Protein 7NFG (pdb70)

Foldseek 3Di:
DVVVVVVVVVVVVVVVVVVVVVVVVVVVVD/DVVVVVVVVVVVVVVVVVVVVVVVVVVVVD/DVVVVVVVVVVVVVVVVVVVVVVVVVVVVD/DVVVVVVVVVVVVVVVVVVVVVVVVVVVVD/DVVVVVVVVVVVVVVVVVVVVVVVVVVVVD/DVVVVVVVVVVVVVVVVVVVVVVVVVVVVD

Solvent-accessible surface area: 9607 Å² total; per-residue (Å²): 98,95,65,13,94,3,14,99,55,20,2,132,2,11,107,47,22,4,131,0,12,86,36,10,2,126,31,57,112,98,94,105,64,5,93,4,12,89,53,19,4,139,6,10,104,59,19,3,124,0,10,67,37,10,9,120,37,68,131,103,96,100,66,6,90,4,14,69,43,19,10,149,8,10,125,70,19,3,134,0,11,97,60,9,3,114,30,65,122,96,101,95,65,22,93,6,15,72,45,21,2,126,6,10,98,82,21,2,152,3,13,86,50,10,3,110,36,65,114,82,88,101,71,11,85,4,13,83,72,21,3,139,3,10,106,56,19,3,164,3,11,74,49,10,3,116,36,64,117,95,92,100,63,6,84,4,14,93,52,18,2,140,4,10,94,58,18,2,134,0,13,80,37,10,2,114,33,66,104,100

Structure (mmCIF, N/CA/C/O backbone):
data_7NFG
#
_entry.id   7NFG
#
_cell.length_a   31.670
_cell.length_b   57.240
_cell.length_c   91.770
_cell.angle_alpha   90.000
_cell.angle_beta   90.000
_cell.angle_gamma   90.000
#
_symmetry.space_group_name_H-M   'P 21 21 21'
#
loop_
_entity.id
_entity.type
_entity.pdbx_description
1 polymer CC-Type2-(LaId)4-L14A
2 non-polymer (4R)-2-METHYLPENTANE-2,4-DIOL
3 water water
#
loop_
_atom_site.group_PDB
_atom_site.id
_atom_site.type_symbol
_atom_site.label_atom_id
_atom_site.label_alt_id
_atom_site.label_comp_id
_atom_site.label_asym_id
_atom_site.label_entity_id
_atom_site.label_seq_id
_atom_site.pdbx_PDB_ins_code
_atom_site.Cartn_x
_atom_site.Cartn_y
_atom_site.Cartn_z
_atom_site.occupancy
_atom_site.B_iso_or_equiv
_atom_site.auth_seq_id
_atom_site.auth_comp_id
_atom_site.auth_asym_id
_atom_site.auth_atom_id
_atom_site.pdbx_PDB_model_num
ATOM 4 N N . GLY A 1 2 ? -34.210 48.699 88.091 1.00 109.04 1 GLY A N 1
ATOM 5 C CA . GLY A 1 2 ? -33.413 47.471 88.392 1.00 194.54 1 GLY A CA 1
ATOM 6 C C . GLY A 1 2 ? -32.532 47.571 89.645 1.00 181.58 1 GLY A C 1
ATOM 7 O O . GLY A 1 2 ? -32.865 48.247 90.606 1.00 156.05 1 GLY A O 1
ATOM 8 N N . GLU A 1 3 ? -31.432 46.824 89.656 1.00 127.44 2 GLU A N 1
ATOM 9 C CA . GLU A 1 3 ? -30.530 46.648 90.829 1.00 184.67 2 GLU A CA 1
ATOM 10 C C . GLU A 1 3 ? -29.877 47.970 91.240 1.00 121.65 2 GLU A C 1
ATOM 11 O O . GLU A 1 3 ? -29.648 48.112 92.432 1.00 46.47 2 GLU A O 1
ATOM 17 N N . ILE A 1 4 ? -29.555 48.888 90.355 1.00 36.42 3 ILE A N 1
ATOM 18 C CA . ILE A 1 4 ? -28.975 50.223 90.765 1.00 31.30 3 ILE A CA 1
ATOM 19 C C . ILE A 1 4 ? -30.032 50.982 91.561 1.00 34.63 3 ILE A C 1
ATOM 20 O O . ILE A 1 4 ? -29.703 51.494 92.687 1.00 28.18 3 ILE A O 1
ATOM 25 N N . ALA A 1 5 ? -31.250 51.123 91.083 1.00 36.95 4 ALA A N 1
ATOM 26 C CA . ALA A 1 5 ? -32.339 51.812 91.832 1.00 30.60 4 ALA A CA 1
ATOM 27 C C . ALA A 1 5 ? -32.622 51.098 93.173 1.00 31.17 4 ALA A C 1
ATOM 28 O O . ALA A 1 5 ? -32.767 51.773 94.211 1.00 28.04 4 ALA A O 1
ATOM 30 N N . GLN A 1 6 ? -32.607 49.773 93.213 1.00 31.17 5 GLN A N 1
ATOM 31 C CA . GLN A 1 6 ? -32.889 48.961 94.423 1.00 30.15 5 GLN A CA 1
ATOM 32 C C . GLN A 1 6 ? -31.788 49.259 95.455 1.00 25.99 5 GLN A C 1
ATOM 33 O O . GLN A 1 6 ? -32.105 49.473 96.642 1.00 25.40 5 GLN A O 1
ATOM 39 N N . ALA A 1 7 ? -30.522 49.218 95.028 1.00 24.29 6 ALA A N 1
ATOM 40 C CA . ALA A 1 7 ? -29.396 49.493 95.985 1.00 20.19 6 ALA A CA 1
ATOM 41 C C . ALA A 1 7 ? -29.538 50.931 96.541 1.00 17.31 6 ALA A C 1
ATOM 42 O O . ALA A 1 7 ? -29.332 51.118 97.757 1.00 16.40 6 ALA A O 1
ATOM 44 N N . LEU A 1 8 ? -29.858 51.924 95.682 1.00 17.41 7 LEU A N 1
ATOM 45 C CA . LEU A 1 8 ? -29.974 53.315 96.189 1.00 16.62 7 LEU A CA 1
ATOM 46 C C . LEU A 1 8 ? -31.161 53.449 97.163 1.00 15.89 7 LEU A C 1
ATOM 47 O O . LEU A 1 8 ? -31.056 54.193 98.166 1.00 16.01 7 LEU A O 1
ATOM 52 N N . LYS A 1 9 ? -32.267 52.744 96.940 1.00 18.15 8 LYS A N 1
ATOM 53 C CA . LYS A 1 9 ? -33.396 52.753 97.868 1.00 18.34 8 LYS A CA 1
ATOM 54 C C . LYS A 1 9 ? -32.965 52.157 99.244 1.00 16.59 8 LYS A C 1
ATOM 55 O O . LYS A 1 9 ? -33.383 52.701 100.323 1.00 17.68 8 LYS A O 1
ATOM 61 N N . GLU A 1 10 ? -32.174 51.069 99.206 1.00 17.55 9 GLU A N 1
ATOM 62 C CA . GLU A 1 10 ? -31.681 50.470 100.476 1.00 17.01 9 GLU A CA 1
ATOM 63 C C . GLU A 1 10 ? -30.698 51.442 101.207 1.00 14.96 9 GLU A C 1
ATOM 64 O O . GLU A 1 10 ? -30.735 51.564 102.445 1.00 15.32 9 GLU A O 1
ATOM 70 N N . ILE A 1 11 ? -29.855 52.120 100.431 1.00 14.61 10 ILE A N 1
ATOM 71 C CA . ILE A 1 11 ? -28.939 53.144 101.024 1.00 12.89 10 ILE A CA 1
ATOM 72 C C . ILE A 1 11 ? -29.748 54.281 101.659 1.00 12.12 10 ILE A C 1
ATOM 73 O O . ILE A 1 11 ? -29.395 54.747 102.778 1.00 12.57 10 ILE A O 1
ATOM 78 N N . ALA A 1 12 ? -30.814 54.747 100.998 1.00 12.85 11 ALA A N 1
ATOM 79 C CA . ALA A 1 12 ? -31.695 55.811 101.544 1.00 13.10 11 ALA A CA 1
ATOM 80 C C . ALA A 1 12 ? -32.289 55.394 102.903 1.00 13.38 11 ALA A C 1
ATOM 81 O O . ALA A 1 12 ? -32.302 56.194 103.862 1.00 13.88 11 ALA A O 1
ATOM 83 N N A LYS A 1 13 ? -32.813 54.175 102.997 0.50 13.98 12 LYS A N 1
ATOM 84 N N B LYS A 1 13 ? -32.814 54.174 102.993 0.50 14.06 12 LYS A N 1
ATOM 85 C CA A LYS A 1 13 ? -33.413 53.673 104.255 0.50 14.47 12 LYS A CA 1
ATOM 86 C CA B LYS A 1 13 ? -33.414 53.670 104.250 0.50 14.60 12 LYS A CA 1
ATOM 87 C C A LYS A 1 13 ? -32.359 53.608 105.366 0.50 13.32 12 LYS A C 1
ATOM 88 C C B LYS A 1 13 ? -32.361 53.608 105.364 0.50 13.47 12 LYS A C 1
ATOM 89 O O A LYS A 1 13 ? -32.591 54.094 106.504 0.50 14.09 12 LYS A O 1
ATOM 90 O O B LYS A 1 13 ? -32.593 54.094 106.502 0.50 14.19 12 LYS A O 1
ATOM 101 N N . ALA A 1 14 ? -31.182 53.061 105.068 1.00 12.50 13 ALA A N 1
ATOM 102 C CA . ALA A 1 14 ? -30.077 52.980 106.061 1.00 11.93 13 ALA A CA 1
ATOM 103 C C . ALA A 1 14 ? -29.652 54.402 106.468 1.00 11.43 13 ALA A C 1
ATOM 104 O O . ALA A 1 14 ? -29.417 54.617 107.692 1.00 11.51 13 ALA A O 1
ATOM 106 N N . ALA A 1 15 ? -29.567 55.362 105.541 1.00 11.93 14 ALA A N 1
ATOM 107 C CA . ALA A 1 15 ? -29.169 56.745 105.870 1.00 11.86 14 ALA A CA 1
ATOM 108 C C . ALA A 1 15 ? -30.160 57.341 106.903 1.00 11.26 14 ALA A C 1
ATOM 109 O O . ALA A 1 15 ? -29.734 58.074 107.821 1.00 11.16 14 ALA A O 1
ATOM 111 N N . LYS A 1 16 ? -31.451 57.133 106.712 1.00 11.56 15 LYS A N 1
ATOM 112 C CA . LYS A 1 16 ? -32.475 57.639 107.649 1.00 11.30 15 LYS A CA 1
ATOM 113 C C . LYS A 1 16 ? -32.291 57.013 109.053 1.00 10.67 15 LYS A C 1
ATOM 114 O O . LYS A 1 16 ? -32.455 57.704 110.083 1.00 11.09 15 LYS A O 1
ATOM 120 N N . GLU A 1 17 ? -31.986 55.723 109.108 1.00 10.74 16 GLU A N 1
ATOM 121 C CA . GLU A 1 17 ? -31.774 55.035 110.403 1.00 10.86 16 GLU A CA 1
ATOM 122 C C . GLU A 1 17 ? -30.470 55.534 111.070 1.00 10.15 16 GLU A C 1
ATOM 123 O O . GLU A 1 17 ? -30.432 55.652 112.327 1.00 10.50 16 GLU A O 1
ATOM 129 N N . ILE A 1 18 ? -29.432 55.821 110.272 1.00 10.15 17 ILE A N 1
ATOM 130 C CA . ILE A 1 18 ? -28.156 56.414 110.794 1.00 9.67 17 ILE A CA 1
ATOM 131 C C . ILE A 1 18 ? -28.432 57.780 111.397 1.00 9.31 17 ILE A C 1
ATOM 132 O O . ILE A 1 18 ? -27.943 58.114 112.516 1.00 10.22 17 ILE A O 1
ATOM 137 N N . ALA A 1 19 ? -29.202 58.620 110.676 1.00 9.98 18 ALA A N 1
ATOM 138 C CA . ALA A 1 19 ? -29.560 59.959 111.220 1.00 10.28 18 ALA A CA 1
ATOM 139 C C . ALA A 1 19 ? -30.336 59.807 112.545 1.00 9.99 18 ALA A C 1
ATOM 140 O O . ALA A 1 19 ? -30.054 60.537 113.544 1.00 10.47 18 ALA A O 1
ATOM 142 N N . TRP A 1 20 ? -31.308 58.901 112.602 1.00 10.21 19 TRP A N 1
ATOM 143 C CA . TRP A 1 20 ? -32.085 58.671 113.864 1.00 10.22 19 TRP A CA 1
ATOM 144 C C . TRP A 1 20 ? -31.126 58.326 115.017 1.00 10.11 19 TRP A C 1
ATOM 145 O O . TRP A 1 20 ? -31.256 58.883 116.128 1.00 9.92 19 TRP A O 1
ATOM 156 N N . ALA A 1 21 ? -30.233 57.385 114.805 1.00 9.87 20 ALA A N 1
ATOM 157 C CA . ALA A 1 21 ? -29.343 56.928 115.886 1.00 9.66 20 ALA A CA 1
ATOM 158 C C . ALA A 1 21 ? -28.408 58.032 116.323 1.00 9.50 20 ALA A C 1
ATOM 159 O O . ALA A 1 21 ? -28.132 58.171 117.543 1.00 10.27 20 ALA A O 1
ATOM 161 N N . LEU A 1 22 ? -27.867 58.839 115.382 1.00 9.59 21 LEU A N 1
ATOM 162 C CA . LEU A 1 22 ? -26.955 59.936 115.781 1.00 9.73 21 LEU A CA 1
ATOM 163 C C . LEU A 1 22 ? -27.731 61.023 116.572 1.00 10.25 21 LEU A C 1
ATOM 164 O O . LEU A 1 22 ? -27.108 61.627 117.486 1.00 10.34 21 LEU A O 1
ATOM 169 N N . LYS A 1 23 ? -28.996 61.274 116.249 1.00 10.47 22 LYS A N 1
ATOM 170 C CA . LYS A 1 23 ? -29.781 62.219 117.057 1.00 10.93 22 LYS A CA 1
ATOM 171 C C . LYS A 1 23 ? -29.964 61.644 118.500 1.00 10.49 22 LYS A C 1
ATOM 172 O O . LYS A 1 23 ? -29.900 62.425 119.483 1.00 11.82 22 LYS A O 1
ATOM 178 N N . GLU A 1 24 ? -30.203 60.340 118.621 1.00 10.69 23 GLU A N 1
ATOM 179 C CA . GLU A 1 24 ? -30.307 59.711 119.964 1.00 11.10 23 GLU A CA 1
ATOM 180 C C . GLU A 1 24 ? -28.995 59.870 120.751 1.00 11.25 23 GLU A C 1
ATOM 181 O O . GLU A 1 24 ? -29.006 60.125 121.992 1.00 12.49 23 GLU A O 1
ATOM 187 N N . ILE A 1 25 ? -27.845 59.658 120.078 1.00 10.59 24 ILE A N 1
ATOM 188 C CA . ILE A 1 25 ? -26.502 59.806 120.700 1.00 11.01 24 ILE A CA 1
ATOM 189 C C . ILE A 1 25 ? -26.286 61.254 121.147 1.00 11.89 24 ILE A C 1
ATOM 190 O O . ILE A 1 25 ? -25.836 61.485 122.323 1.00 12.74 24 ILE A O 1
ATOM 195 N N . ALA A 1 26 ? -26.609 62.241 120.290 1.00 10.99 25 ALA A N 1
ATOM 196 C CA . ALA A 1 26 ? -26.452 63.658 120.684 1.00 11.99 25 ALA A CA 1
ATOM 197 C C . ALA A 1 26 ? -27.299 63.934 121.965 1.00 12.04 25 ALA A C 1
ATOM 198 O O . ALA A 1 26 ? -26.821 64.607 122.903 1.00 13.82 25 ALA A O 1
ATOM 200 N N . GLN A 1 27 ? -28.559 63.494 121.946 1.00 13.36 26 GLN A N 1
ATOM 201 C CA . GLN A 1 27 ? -29.475 63.729 123.118 1.00 14.26 26 GLN A CA 1
ATOM 202 C C . GLN A 1 27 ? -28.903 63.082 124.384 1.00 14.31 26 GLN A C 1
ATOM 203 O O . GLN A 1 27 ? -28.983 63.691 125.481 1.00 16.41 26 GLN A O 1
ATOM 209 N N . ALA A 1 28 ? -28.381 61.854 124.292 1.00 14.04 27 ALA A N 1
ATOM 210 C CA . ALA A 1 28 ? -27.805 61.155 125.479 1.00 15.09 27 ALA A CA 1
ATOM 211 C C . ALA A 1 28 ? -26.622 61.951 126.020 1.00 15.53 27 ALA A C 1
ATOM 212 O O . ALA A 1 28 ? -26.519 62.155 127.279 1.00 19.17 27 ALA A O 1
ATOM 214 N N . LEU A 1 29 ? -25.717 62.425 125.153 1.00 14.35 28 LEU A N 1
ATOM 215 C CA . LEU A 1 29 ? -24.528 63.161 125.630 1.00 15.98 28 LEU A CA 1
ATOM 216 C C . LEU A 1 29 ? -24.962 64.515 126.226 1.00 17.54 28 LEU A C 1
ATOM 217 O O . LEU A 1 29 ? -24.336 64.944 127.237 1.00 20.86 28 LEU A O 1
ATOM 222 N N . LYS A 1 30 ? -26.000 65.172 125.712 1.00 16.74 29 LYS A N 1
ATOM 223 C CA A LYS A 1 30 ? -26.538 66.458 126.230 0.45 19.23 29 LYS A CA 1
ATOM 224 C CA B LYS A 1 30 ? -26.525 66.457 126.238 0.55 18.85 29 LYS A CA 1
ATOM 225 C C . LYS A 1 30 ? -27.247 66.271 127.585 1.00 20.16 29 LYS A C 1
ATOM 226 O O . LYS A 1 30 ? -27.527 67.309 128.252 1.00 24.47 29 LYS A O 1
ATOM 237 N N . GLY A 1 31 ? -27.609 65.030 127.932 1.00 19.73 30 GLY A N 1
ATOM 238 C CA . GLY A 1 31 ? -28.214 64.740 129.254 1.00 22.23 30 GLY A CA 1
ATOM 239 C C . GLY A 1 31 ? -27.331 65.026 130.430 1.00 21.19 30 GLY A C 1
ATOM 240 O O . GLY A 1 31 ? -26.054 65.108 130.207 1.00 24.08 30 GLY A O 1
ATOM 245 N N . GLY B 1 2 ? -36.366 60.234 87.726 1.00 52.81 1 GLY B N 1
ATOM 246 C CA . GLY B 1 2 ? -37.221 59.074 88.157 1.00 49.94 1 GLY B CA 1
ATOM 247 C C . GLY B 1 2 ? -36.856 58.584 89.577 1.00 37.08 1 GLY B C 1
ATOM 248 O O . GLY B 1 2 ? -36.545 59.431 90.553 1.00 38.12 1 GLY B O 1
ATOM 249 N N . GLU B 1 3 ? -36.832 57.255 89.761 1.00 37.75 2 GLU B N 1
ATOM 250 C CA . GLU B 1 3 ? -36.631 56.625 91.105 1.00 36.55 2 GLU B CA 1
ATOM 251 C C . GLU B 1 3 ? -35.183 56.872 91.553 1.00 28.18 2 GLU B C 1
ATOM 252 O O . GLU B 1 3 ? -34.955 56.991 92.767 1.00 29.10 2 GLU B O 1
ATOM 258 N N . ILE B 1 4 ? -34.201 56.903 90.676 1.00 29.71 3 ILE B N 1
ATOM 259 C CA . ILE B 1 4 ? -32.777 57.175 90.996 1.00 25.41 3 ILE B CA 1
ATOM 260 C C . ILE B 1 4 ? -32.642 58.578 91.602 1.00 23.49 3 ILE B C 1
ATOM 261 O O . ILE B 1 4 ? -32.091 58.699 92.754 1.00 20.92 3 ILE B O 1
ATOM 266 N N . ALA B 1 5 ? -33.216 59.587 90.966 1.00 24.47 4 ALA B N 1
ATOM 267 C CA . ALA B 1 5 ? -33.162 60.981 91.481 1.00 24.60 4 ALA B CA 1
ATOM 268 C C . ALA B 1 5 ? -33.867 61.049 92.847 1.00 22.23 4 ALA B C 1
ATOM 269 O O . ALA B 1 5 ? -33.362 61.730 93.762 1.00 22.09 4 ALA B O 1
ATOM 271 N N . GLN B 1 6 ? -35.041 60.420 92.994 1.00 23.64 5 GLN B N 1
ATOM 272 C CA . GLN B 1 6 ? -35.809 60.496 94.251 1.00 24.12 5 GLN B CA 1
ATOM 273 C C . GLN B 1 6 ? -34.954 59.875 95.418 1.00 19.39 5 GLN B C 1
ATOM 274 O O . GLN B 1 6 ? -34.916 60.460 96.527 1.00 20.68 5 GLN B O 1
ATOM 280 N N . ALA B 1 7 ? -34.334 58.709 95.200 1.00 19.25 6 ALA B N 1
ATOM 281 C CA . ALA B 1 7 ? -33.496 58.073 96.231 1.00 18.31 6 ALA B CA 1
ATOM 282 C C . ALA B 1 7 ? -32.315 58.986 96.588 1.00 16.66 6 ALA B C 1
ATOM 283 O O . ALA B 1 7 ? -31.986 59.144 97.798 1.00 16.40 6 ALA B O 1
ATOM 285 N N . LEU B 1 8 ? -31.682 59.583 95.596 1.00 17.02 7 LEU B N 1
ATOM 286 C CA . LEU B 1 8 ? -30.531 60.516 95.894 1.00 15.53 7 LEU B CA 1
ATOM 287 C C . LEU B 1 8 ? -30.974 61.767 96.664 1.00 15.08 7 LEU B C 1
ATOM 288 O O . LEU B 1 8 ? -30.241 62.204 97.553 1.00 15.35 7 LEU B O 1
ATOM 293 N N . LYS B 1 9 ? -32.185 62.298 96.375 1.00 17.02 8 LYS B N 1
ATOM 294 C CA . LYS B 1 9 ? -32.716 63.450 97.143 1.00 17.31 8 LYS B CA 1
ATOM 295 C C . LYS B 1 9 ? -32.944 63.017 98.619 1.00 15.16 8 LYS B C 1
ATOM 296 O O . LYS B 1 9 ? -32.649 63.846 99.562 1.00 17.24 8 LYS B O 1
ATOM 302 N N . GLU B 1 10 ? -33.439 61.786 98.835 1.00 16.25 9 GLU B N 1
ATOM 303 C CA . GLU B 1 10 ? -33.657 61.319 100.239 1.00 16.43 9 GLU B CA 1
ATOM 304 C C . GLU B 1 10 ? -32.289 61.156 100.957 1.00 14.78 9 GLU B C 1
ATOM 305 O O . GLU B 1 10 ? -32.155 61.473 102.166 1.00 15.59 9 GLU B O 1
ATOM 311 N N . ILE B 1 11 ? -31.284 60.615 100.249 1.00 14.99 10 ILE B N 1
ATOM 312 C CA . ILE B 1 11 ? -29.923 60.461 100.815 1.00 13.19 10 ILE B CA 1
ATOM 313 C C . ILE B 1 11 ? -29.353 61.856 101.194 1.00 13.57 10 ILE B C 1
ATOM 314 O O . ILE B 1 11 ? -28.747 62.019 102.266 1.00 14.08 10 ILE B O 1
ATOM 319 N N . ALA B 1 12 ? -29.503 62.862 100.274 1.00 14.32 11 ALA B N 1
ATOM 320 C CA . ALA B 1 12 ? -29.001 64.229 100.547 1.00 14.82 11 ALA B CA 1
ATOM 321 C C . ALA B 1 12 ? -29.645 64.798 101.859 1.00 14.17 11 ALA B C 1
ATOM 322 O O . ALA B 1 12 ? -28.932 65.410 102.681 1.00 15.37 11 ALA B O 1
ATOM 324 N N . LYS B 1 13 ? -30.964 64.654 101.988 1.00 14.67 12 LYS B N 1
ATOM 325 C CA . LYS B 1 13 ? -31.653 65.172 103.198 1.00 16.40 12 LYS B CA 1
ATOM 326 C C . LYS B 1 13 ? -31.144 64.485 104.493 1.00 14.51 12 LYS B C 1
ATOM 327 O O . LYS B 1 13 ? -30.814 65.180 105.483 1.00 15.61 12 LYS B O 1
ATOM 333 N N . ALA B 1 14 ? -31.018 63.173 104.447 1.00 13.89 13 ALA B N 1
ATOM 334 C CA . ALA B 1 14 ? -30.473 62.433 105.607 1.00 13.91 13 ALA B CA 1
ATOM 335 C C . ALA B 1 14 ? -29.013 62.822 105.873 1.00 13.03 13 ALA B C 1
ATOM 336 O O . ALA B 1 14 ? -28.618 62.990 107.082 1.00 13.78 13 ALA B O 1
ATOM 338 N N . ALA B 1 15 ? -28.192 63.027 104.829 1.00 13.44 14 ALA B N 1
ATOM 339 C CA . ALA B 1 15 ? -26.785 63.442 105.040 1.00 13.15 14 ALA B CA 1
ATOM 340 C C . ALA B 1 15 ? -26.684 64.784 105.760 1.00 12.58 14 ALA B C 1
ATOM 341 O O . ALA B 1 15 ? -25.783 64.955 106.631 1.00 13.04 14 ALA B O 1
ATOM 343 N N . LYS B 1 16 ? -27.546 65.755 105.446 1.00 14.14 15 LYS B N 1
ATOM 344 C CA . LYS B 1 16 ? -27.573 67.048 106.128 1.00 14.03 15 LYS B CA 1
ATOM 345 C C . LYS B 1 16 ? -27.919 66.863 107.627 1.00 13.49 15 LYS B C 1
ATOM 346 O O . LYS B 1 16 ? -27.306 67.551 108.507 1.00 15.13 15 LYS B O 1
ATOM 352 N N A GLU B 1 17 ? -28.860 65.961 107.940 0.50 13.66 16 GLU B N 1
ATOM 353 N N B GLU B 1 17 ? -28.873 65.960 107.939 0.50 14.40 16 GLU B N 1
ATOM 354 C CA A GLU B 1 17 ? -29.215 65.716 109.355 0.50 12.92 16 GLU B CA 1
ATOM 355 C CA B GLU B 1 17 ? -29.270 65.666 109.338 0.50 14.65 16 GLU B CA 1
ATOM 356 C C A GLU B 1 17 ? -28.079 64.994 110.101 0.50 12.41 16 GLU B C 1
ATOM 357 C C B GLU B 1 17 ? -28.085 65.001 110.095 0.50 12.86 16 GLU B C 1
ATOM 358 O O A GLU B 1 17 ? -27.853 65.279 111.304 0.50 13.05 16 GLU B O 1
ATOM 359 O O B GLU B 1 17 ? -27.847 65.277 111.308 0.50 13.54 16 GLU B O 1
ATOM 370 N N . ILE B 1 18 ? -27.360 64.096 109.402 1.00 12.18 17 ILE B N 1
ATOM 371 C CA . ILE B 1 18 ? -26.185 63.403 109.980 1.00 11.65 17 ILE B CA 1
ATOM 372 C C . ILE B 1 18 ? -25.082 64.432 110.325 1.00 11.46 17 ILE B C 1
ATOM 373 O O . ILE B 1 18 ? -24.498 64.393 111.424 1.00 11.95 17 ILE B O 1
ATOM 378 N N . ALA B 1 19 ? -24.810 65.384 109.385 1.00 12.07 18 ALA B N 1
ATOM 379 C CA . ALA B 1 19 ? -23.848 66.462 109.680 1.00 12.76 18 ALA B CA 1
ATOM 380 C C . ALA B 1 19 ? -24.218 67.287 110.925 1.00 12.35 18 ALA B C 1
ATOM 381 O O . ALA B 1 19 ? -23.378 67.576 111.808 1.00 13.25 18 ALA B O 1
ATOM 383 N N . TRP B 1 20 ? -25.513 67.680 111.010 1.00 12.93 19 TRP B N 1
ATOM 384 C CA . TRP B 1 20 ? -26.024 68.462 112.176 1.00 13.16 19 TRP B CA 1
ATOM 385 C C . TRP B 1 20 ? -25.782 67.680 113.485 1.00 11.88 19 TRP B C 1
ATOM 386 O O . TRP B 1 20 ? -25.285 68.262 114.457 1.00 13.55 19 TRP B O 1
ATOM 397 N N . ALA B 1 21 ? -26.202 66.420 113.491 1.00 11.44 20 ALA B N 1
ATOM 398 C CA . ALA B 1 21 ? -26.103 65.606 114.727 1.00 12.18 20 ALA B CA 1
ATOM 399 C C . ALA B 1 21 ? -24.624 65.441 115.173 1.00 10.83 20 ALA B C 1
ATOM 400 O O . ALA B 1 21 ? -24.296 65.491 116.360 1.00 12.05 20 ALA B O 1
ATOM 402 N N . LEU B 1 22 ? -23.715 65.237 114.178 1.00 11.09 21 LEU B N 1
ATOM 403 C CA . LEU B 1 22 ? -22.292 65.090 114.506 1.00 11.10 21 LEU B CA 1
ATOM 404 C C . LEU B 1 22 ? -21.667 66.399 115.094 1.00 11.85 21 LEU B C 1
ATOM 405 O O . LEU B 1 22 ? -20.818 66.321 115.995 1.00 12.22 21 LEU B O 1
ATOM 410 N N . LYS B 1 23 ? -22.141 67.559 114.584 1.00 11.71 22 LYS B N 1
ATOM 411 C CA . LYS B 1 23 ? -21.699 68.816 115.223 1.00 13.09 22 LYS B CA 1
ATOM 412 C C . LYS B 1 23 ? -22.214 68.992 116.643 1.00 13.52 22 LYS B C 1
ATOM 413 O O . LYS B 1 23 ? -21.476 69.523 117.524 1.00 14.87 22 LYS B O 1
ATOM 419 N N . GLU B 1 24 ? -23.458 68.542 116.889 1.00 13.05 23 GLU B N 1
ATOM 420 C CA . GLU B 1 24 ? -23.974 68.536 118.282 1.00 14.23 23 GLU B CA 1
ATOM 421 C C . GLU B 1 24 ? -23.121 67.644 119.201 1.00 13.64 23 GLU B C 1
ATOM 422 O O . GLU B 1 24 ? -22.826 68.026 120.333 1.00 15.10 23 GLU B O 1
ATOM 428 N N . ILE B 1 25 ? -22.775 66.428 118.698 1.00 12.87 24 ILE B N 1
ATOM 429 C CA . ILE B 1 25 ? -21.947 65.462 119.475 1.00 12.83 24 ILE B CA 1
ATOM 430 C C . ILE B 1 25 ? -20.581 66.107 119.796 1.00 12.62 24 ILE B C 1
ATOM 431 O O . ILE B 1 25 ? -20.103 66.023 120.943 1.00 14.22 24 ILE B O 1
ATOM 436 N N . ALA B 1 26 ? -19.946 66.695 118.758 1.00 12.88 25 ALA B N 1
ATOM 437 C CA . ALA B 1 26 ? -18.617 67.297 118.966 1.00 13.23 25 ALA B CA 1
ATOM 438 C C . ALA B 1 26 ? -18.646 68.393 120.101 1.00 16.05 25 ALA B C 1
ATOM 439 O O . ALA B 1 26 ? -17.799 68.404 121.006 1.00 16.46 25 ALA B O 1
ATOM 441 N N . GLN B 1 27 ? -19.680 69.245 120.048 1.00 14.80 26 GLN B N 1
ATOM 442 C CA . GLN B 1 27 ? -19.829 70.323 121.079 1.00 14.73 26 GLN B CA 1
ATOM 443 C C . GLN B 1 27 ? -20.044 69.743 122.474 1.00 17.61 26 GLN B C 1
ATOM 444 O O . GLN B 1 27 ? -19.453 70.210 123.461 1.00 19.39 26 GLN B O 1
ATOM 450 N N . ALA B 1 28 ? -20.937 68.720 122.598 1.00 16.21 27 ALA B N 1
ATOM 451 C CA . ALA B 1 28 ? -21.182 68.078 123.890 1.00 18.01 27 ALA B CA 1
ATOM 452 C C . ALA B 1 28 ? -19.900 67.497 124.462 1.00 17.70 27 ALA B C 1
ATOM 453 O O . ALA B 1 28 ? -19.643 67.606 125.698 1.00 21.06 27 ALA B O 1
ATOM 455 N N . LEU B 1 29 ? -19.086 66.826 123.659 1.00 18.64 28 LEU B N 1
ATOM 456 C CA . LEU B 1 29 ? -17.854 66.176 124.152 1.00 19.42 28 LEU B CA 1
ATOM 457 C C . LEU B 1 29 ? -16.830 67.217 124.611 1.00 21.52 28 LEU B C 1
ATOM 458 O O . LEU B 1 29 ? -16.103 66.957 125.610 1.00 25.71 28 LEU B O 1
ATOM 463 N N . LYS B 1 30 ? -16.800 68.372 123.960 1.00 20.93 29 LYS B N 1
ATOM 464 C CA . LYS B 1 30 ? -15.815 69.438 124.229 1.00 25.77 29 LYS B CA 1
ATOM 465 C C . LYS B 1 30 ? -16.271 70.243 125.441 1.00 26.39 29 LYS B C 1
ATOM 466 O O . LYS B 1 30 ? -15.444 71.000 125.994 1.00 28.56 29 LYS B O 1
ATOM 472 N N . GLY B 1 31 ? -17.534 70.114 125.872 1.00 29.41 30 GLY B N 1
ATOM 473 C CA . GLY B 1 31 ? -17.976 70.627 127.170 1.00 34.48 30 GLY B CA 1
ATOM 474 C C . GLY B 1 31 ? -18.636 71.990 127.009 1.00 47.90 30 GLY B C 1
ATOM 475 O O . GLY B 1 31 ? -18.611 72.686 128.044 1.00 51.37 30 GLY B O 1
ATOM 479 N N . GLY C 1 2 ? -28.749 67.794 85.651 1.00 36.93 1 GLY C N 1
ATOM 480 C CA . GLY C 1 2 ? -30.159 67.981 86.149 1.00 35.44 1 GLY C CA 1
ATOM 481 C C . GLY C 1 2 ? -30.274 67.501 87.639 1.00 28.51 1 GLY C C 1
ATOM 482 O O . GLY C 1 2 ? -29.365 67.843 88.495 1.00 28.40 1 GLY C O 1
ATOM 483 N N . GLU C 1 3 ? -31.332 66.783 88.012 1.00 28.61 2 GLU C N 1
ATOM 484 C CA . GLU C 1 3 ? -31.657 66.5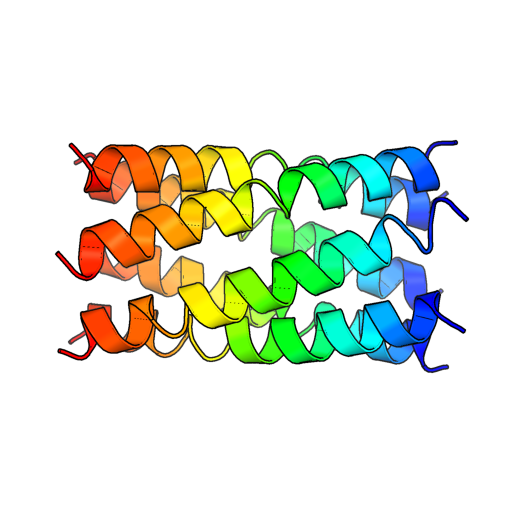15 89.448 1.00 28.14 2 GLU C CA 1
ATOM 485 C C . GLU C 1 3 ? -30.638 65.551 90.047 1.00 22.79 2 GLU C C 1
ATOM 486 O O . GLU C 1 3 ? -30.315 65.667 91.276 1.00 23.02 2 GLU C O 1
ATOM 492 N N . ILE C 1 4 ? -30.151 64.548 89.298 1.00 23.45 3 ILE C N 1
ATOM 493 C CA . ILE C 1 4 ? -29.081 63.618 89.818 1.00 19.85 3 ILE C CA 1
ATOM 494 C C . ILE C 1 4 ? -27.840 64.428 90.179 1.00 19.05 3 ILE C C 1
ATOM 495 O O . ILE C 1 4 ? -27.302 64.256 91.286 1.00 18.47 3 ILE C O 1
ATOM 500 N N . ALA C 1 5 ? -27.338 65.281 89.275 1.00 19.23 4 ALA C N 1
ATOM 501 C CA . ALA C 1 5 ? -26.155 66.117 89.537 1.00 19.28 4 ALA C CA 1
ATOM 502 C C . ALA C 1 5 ? -26.383 66.994 90.790 1.00 18.33 4 ALA C C 1
ATOM 503 O O . ALA C 1 5 ? -25.478 67.081 91.646 1.00 17.36 4 ALA C O 1
ATOM 505 N N . GLN C 1 6 ? -27.549 67.660 90.888 1.00 19.63 5 GLN C N 1
ATOM 506 C CA . GLN C 1 6 ? -27.812 68.567 92.041 1.00 20.20 5 GLN C CA 1
ATOM 507 C C . GLN C 1 6 ? -27.759 67.752 93.363 1.00 16.65 5 GLN C C 1
ATOM 508 O O . GLN C 1 6 ? -27.165 68.227 94.363 1.00 17.54 5 GLN C O 1
ATOM 514 N N . ALA C 1 7 ? -28.403 66.596 93.395 1.00 16.73 6 ALA C N 1
ATOM 515 C CA . ALA C 1 7 ? -28.463 65.793 94.644 1.00 16.38 6 ALA C CA 1
ATOM 516 C C . ALA C 1 7 ? -27.025 65.323 94.990 1.00 14.56 6 ALA C C 1
ATOM 517 O O . ALA C 1 7 ? -26.628 65.373 96.174 1.00 14.84 6 ALA C O 1
ATOM 519 N N . LEU C 1 8 ? -26.246 64.857 94.002 1.00 15.22 7 LEU C N 1
ATOM 520 C CA . LEU C 1 8 ? -24.838 64.456 94.271 1.00 13.43 7 LEU C CA 1
ATOM 521 C C . LEU C 1 8 ? -23.971 65.613 94.766 1.00 14.24 7 LEU C C 1
ATOM 522 O O . LEU C 1 8 ? -23.126 65.394 95.683 1.00 14.49 7 LEU C O 1
ATOM 527 N N . LYS C 1 9 ? -24.156 66.821 94.271 1.00 15.51 8 LYS C N 1
ATOM 528 C CA . LYS C 1 9 ? -23.396 67.990 94.743 1.00 16.36 8 LYS C CA 1
ATOM 529 C C . LYS C 1 9 ? -23.780 68.251 96.240 1.00 15.72 8 LYS C C 1
ATOM 530 O O . LYS C 1 9 ? -22.883 68.580 97.044 1.00 16.25 8 LYS C O 1
ATOM 536 N N . GLU C 1 10 ? -25.066 68.133 96.591 1.00 15.56 9 GLU C N 1
ATOM 537 C CA . GLU C 1 10 ? -25.471 68.312 97.988 1.00 15.22 9 GLU C CA 1
ATOM 538 C C . GLU C 1 10 ? -24.893 67.214 98.896 1.00 14.00 9 GLU C C 1
ATOM 539 O O . GLU C 1 10 ? -24.484 67.495 100.065 1.00 15.51 9 GLU C O 1
ATOM 545 N N . ILE C 1 11 ? -24.878 65.973 98.440 1.00 13.59 10 ILE C N 1
ATOM 546 C CA . ILE C 1 11 ? -24.252 64.847 99.211 1.00 13.11 10 ILE C CA 1
ATOM 547 C C . ILE C 1 11 ? -22.767 65.117 99.415 1.00 13.12 10 ILE C C 1
ATOM 548 O O . ILE C 1 11 ? -22.247 64.907 100.533 1.00 13.55 10 ILE C O 1
ATOM 553 N N . ALA C 1 12 ? -22.059 65.597 98.374 1.00 13.45 11 ALA C N 1
ATOM 554 C CA . ALA C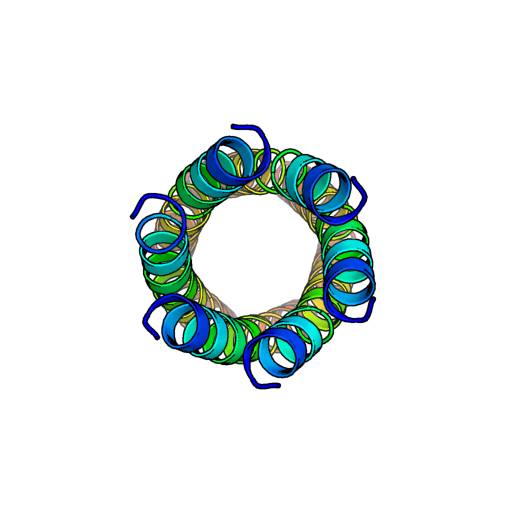 1 12 ? -20.619 65.913 98.510 1.00 13.04 11 ALA C CA 1
ATOM 555 C C . ALA C 1 12 ? -20.384 66.998 99.574 1.00 13.44 11 ALA C C 1
ATOM 556 O O . ALA C 1 12 ? -19.457 66.879 100.391 1.00 14.41 11 ALA C O 1
ATOM 558 N N . LYS C 1 13 ? -21.208 68.054 99.553 1.00 14.26 12 LYS C N 1
ATOM 559 C CA A LYS C 1 13 ? -21.025 69.138 100.552 0.58 15.47 12 LYS C CA 1
ATOM 560 C CA B LYS C 1 13 ? -21.035 69.149 100.549 0.42 15.24 12 LYS C CA 1
ATOM 561 C C . LYS C 1 13 ? -21.272 68.598 101.972 1.00 14.61 12 LYS C C 1
ATOM 562 O O . LYS C 1 13 ? -20.467 68.886 102.915 1.00 14.88 12 LYS C O 1
ATOM 573 N N . ALA C 1 14 ? -22.338 67.825 102.174 1.00 13.64 13 ALA C N 1
ATOM 574 C CA . ALA C 1 14 ? -22.620 67.215 103.509 1.00 13.12 13 ALA C CA 1
ATOM 575 C C . ALA C 1 14 ? -21.494 66.265 103.886 1.00 12.90 13 ALA C C 1
ATOM 576 O O . ALA C 1 14 ? -21.076 66.250 105.098 1.00 13.35 13 ALA C O 1
ATOM 578 N N . ALA C 1 15 ? -20.978 65.455 102.982 1.00 12.41 14 ALA C N 1
ATOM 579 C CA . ALA C 1 15 ? -19.896 64.497 103.295 1.00 12.79 14 ALA C CA 1
ATOM 580 C C . ALA C 1 15 ? -18.655 65.225 103.812 1.00 12.50 14 ALA C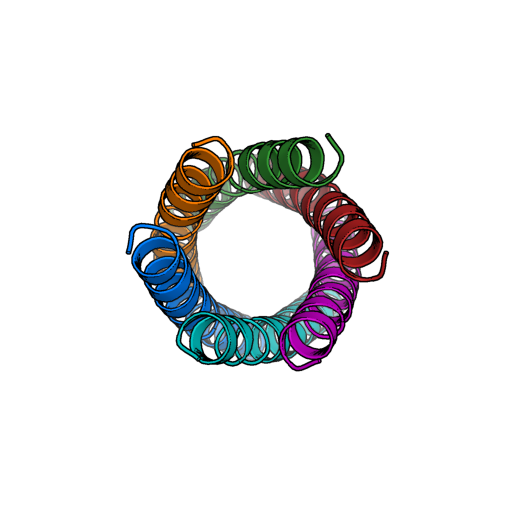 C 1
ATOM 581 O O . ALA C 1 15 ? -17.972 64.739 104.764 1.00 12.91 14 ALA C O 1
ATOM 583 N N . LYS C 1 16 ? -18.297 66.372 103.211 1.00 13.67 15 LYS C N 1
ATOM 584 C CA A LYS C 1 16 ? -17.127 67.141 103.686 0.75 15.13 15 LYS C CA 1
ATOM 585 C CA B LYS C 1 16 ? -17.123 67.162 103.679 0.25 15.05 15 LYS C CA 1
ATOM 586 C C . LYS C 1 16 ? -17.383 67.655 105.121 1.00 13.65 15 LYS C C 1
ATOM 587 O O . LYS C 1 16 ? -16.437 67.653 105.933 1.00 14.23 15 LYS C O 1
ATOM 598 N N . GLU C 1 17 ? -18.596 68.098 105.449 1.00 13.11 16 GLU C N 1
ATOM 599 C CA A GLU C 1 17 ? -18.912 68.552 106.821 0.54 13.29 16 GLU C CA 1
ATOM 600 C CA B GLU C 1 17 ? -18.929 68.559 106.825 0.46 13.15 16 GLU C CA 1
ATOM 601 C C . GLU C 1 17 ? -18.888 67.377 107.818 1.00 12.59 16 GLU C C 1
ATOM 602 O O . GLU C 1 17 ? -18.470 67.559 108.991 1.00 13.71 16 GLU C O 1
ATOM 613 N N . ILE C 1 18 ? -19.354 66.192 107.397 1.00 11.85 17 ILE C N 1
ATOM 614 C CA . ILE C 1 18 ? -19.321 64.959 108.264 1.00 11.59 17 ILE C CA 1
ATOM 615 C C . ILE C 1 18 ? -17.875 64.610 108.572 1.00 11.20 17 ILE C C 1
ATOM 616 O O . ILE C 1 18 ? -17.516 64.304 109.749 1.00 11.37 17 ILE C O 1
ATOM 621 N N . ALA C 1 19 ? -16.993 64.621 107.549 1.00 11.64 18 ALA C N 1
ATOM 622 C CA . ALA C 1 19 ? -15.573 64.359 107.767 1.00 11.54 18 ALA C CA 1
ATOM 623 C C . ALA C 1 19 ? -14.952 65.365 108.758 1.00 11.83 18 ALA C C 1
ATOM 624 O O . ALA C 1 19 ? -14.229 64.954 109.712 1.00 12.07 18 ALA C O 1
ATOM 626 N N . TRP C 1 20 ? -15.246 66.649 108.578 1.00 12.08 19 TRP C N 1
ATOM 627 C CA . TRP C 1 20 ? -14.723 67.695 109.482 1.00 12.39 19 TRP C CA 1
ATOM 628 C C . TRP C 1 20 ? -15.202 67.447 110.935 1.00 11.69 19 TRP C C 1
ATOM 629 O O . TRP C 1 20 ? -14.371 67.509 111.875 1.00 12.10 19 TRP C O 1
ATOM 640 N N . ALA C 1 21 ? -16.477 67.205 111.138 1.00 11.32 20 ALA C N 1
ATOM 641 C CA . ALA C 1 21 ? -17.032 66.969 112.503 1.00 11.21 20 ALA C CA 1
ATOM 642 C C . ALA C 1 21 ? -16.358 65.759 113.158 1.00 10.59 20 ALA C C 1
ATOM 643 O O . ALA C 1 21 ? -16.046 65.784 114.375 1.00 11.06 20 ALA C O 1
ATOM 645 N N . LEU C 1 22 ? -16.182 64.669 112.395 1.00 10.65 21 LEU C N 1
ATOM 646 C CA . LEU C 1 22 ? -15.536 63.469 112.966 1.00 10.67 21 LEU C CA 1
ATOM 647 C C . LEU C 1 22 ? -14.066 63.695 113.299 1.00 10.80 21 LEU C C 1
ATOM 648 O O . LEU C 1 22 ? -13.559 63.146 114.306 1.00 11.53 21 LEU C O 1
ATOM 653 N N . LYS C 1 23 ? -13.351 64.514 112.499 1.00 11.48 22 LYS C N 1
ATOM 654 C CA . LYS C 1 23 ? -11.957 64.897 112.893 1.00 12.87 22 LYS C CA 1
ATOM 655 C C . LYS C 1 23 ? -11.965 65.684 114.211 1.00 12.44 22 LYS C C 1
ATOM 656 O O . LYS C 1 23 ? -11.049 65.482 115.012 1.00 14.16 22 LYS C O 1
ATOM 662 N N . GLU C 1 24 ? -12.937 66.558 114.396 1.00 12.61 23 GLU C N 1
ATOM 663 C CA . GLU C 1 24 ? -13.048 67.285 115.702 1.00 14.06 23 GLU C CA 1
ATOM 664 C C . GLU C 1 24 ? -13.328 66.308 116.859 1.00 12.84 23 GLU C C 1
ATOM 665 O O . GLU C 1 24 ? -12.755 66.473 117.966 1.00 15.57 23 GLU C O 1
ATOM 671 N N . ILE C 1 25 ? -14.188 65.328 116.649 1.00 11.85 24 ILE C N 1
ATOM 672 C CA . ILE C 1 25 ? -14.505 64.302 117.702 1.00 11.76 24 ILE C CA 1
ATOM 673 C C . ILE C 1 25 ? -13.217 63.522 118.010 1.00 12.44 24 ILE C C 1
ATOM 674 O O . ILE C 1 25 ? -12.928 63.271 119.236 1.00 14.53 24 ILE C O 1
ATOM 679 N N . ALA C 1 26 ? -12.501 63.045 116.989 1.00 12.29 25 ALA C N 1
ATOM 680 C CA . ALA C 1 26 ? -11.233 62.326 117.175 1.00 13.28 25 ALA C CA 1
ATOM 681 C C . ALA C 1 26 ? -10.246 63.135 118.023 1.00 14.85 25 ALA C C 1
ATOM 682 O O . ALA C 1 26 ? -9.641 62.619 118.989 1.00 16.79 25 ALA C O 1
ATOM 684 N N . GLN C 1 27 ? -10.073 64.409 117.651 1.00 16.62 26 GLN C N 1
ATOM 685 C CA . GLN C 1 27 ? -9.114 65.288 118.373 1.00 20.57 26 GLN C CA 1
ATOM 686 C C . GLN C 1 27 ? -9.551 65.469 119.828 1.00 20.39 26 GLN C C 1
ATOM 687 O O . GLN C 1 27 ? -8.682 65.425 120.730 1.00 22.79 26 GLN C O 1
ATOM 693 N N . ALA C 1 28 ? -10.836 65.624 120.096 1.00 18.79 27 ALA C N 1
ATOM 694 C CA . ALA C 1 28 ? -11.360 65.802 121.458 1.00 21.41 27 ALA C CA 1
ATOM 695 C C . ALA C 1 28 ? -11.018 64.566 122.302 1.00 20.85 27 ALA C C 1
ATOM 696 O O . ALA C 1 28 ? -10.537 64.688 123.442 1.00 24.22 27 ALA C O 1
ATOM 698 N N . LEU C 1 29 ? -11.258 63.373 121.749 1.00 17.91 28 LEU C N 1
ATOM 699 C CA . LEU C 1 29 ? -11.052 62.125 122.517 1.00 19.55 28 LEU C CA 1
ATOM 700 C C . LEU C 1 29 ? -9.563 61.842 122.700 1.00 23.01 28 LEU C C 1
ATOM 701 O O . LEU C 1 29 ? -9.206 61.202 123.742 1.00 30.96 28 LEU C O 1
ATOM 706 N N . LYS C 1 30 ? -8.682 62.250 121.779 1.00 20.66 29 LYS C N 1
ATOM 707 C CA . LYS C 1 30 ? -7.220 62.074 121.874 1.00 23.65 29 LYS C CA 1
ATOM 708 C C . LYS C 1 30 ? -6.613 63.035 122.901 1.00 26.95 29 LYS C C 1
ATOM 709 O O . LYS C 1 30 ? -5.563 62.672 123.451 1.00 31.50 29 LYS C O 1
ATOM 715 N N . GLY C 1 31 ? -7.265 64.119 123.276 1.00 33.34 30 GLY C N 1
ATOM 716 C CA . GLY C 1 31 ? -6.630 65.171 124.104 1.00 39.27 30 GLY C CA 1
ATOM 717 C C . GLY C 1 31 ? -7.418 65.304 125.350 1.00 49.68 30 GLY C C 1
ATOM 718 O O . GLY C 1 31 ? -7.118 66.232 126.134 1.00 71.26 30 GLY C O 1
ATOM 720 N N . GLY D 1 2 ? -18.822 67.392 83.362 1.00 49.42 1 GLY D N 1
ATOM 721 C CA . GLY D 1 2 ? -17.943 66.677 84.425 1.00 34.38 1 GLY D CA 1
ATOM 722 C C . GLY D 1 2 ? -18.552 66.762 85.825 1.00 25.14 1 GLY D C 1
ATOM 723 O O . GLY D 1 2 ? -17.872 66.212 86.749 1.00 25.49 1 GLY D O 1
ATOM 724 N N . GLU D 1 3 ? -19.736 67.379 86.052 1.00 27.79 2 GLU D N 1
ATOM 725 C CA . GLU D 1 3 ? -20.247 67.586 87.451 1.00 26.40 2 GLU D CA 1
ATOM 726 C C . GLU D 1 3 ? -20.532 66.286 88.214 1.00 19.21 2 GLU D C 1
ATOM 727 O O . GLU D 1 3 ? -20.228 66.235 89.415 1.00 19.58 2 GLU D O 1
ATOM 733 N N . ILE D 1 4 ? -21.114 65.284 87.589 1.00 17.96 3 ILE D N 1
ATOM 734 C CA . ILE D 1 4 ? -21.420 63.994 88.326 1.00 16.17 3 ILE D CA 1
ATOM 735 C C . ILE D 1 4 ? -20.122 63.306 88.667 1.00 16.71 3 ILE D C 1
ATOM 736 O O . ILE D 1 4 ? -19.968 62.881 89.861 1.00 16.34 3 ILE D O 1
ATOM 741 N N . ALA D 1 5 ? -19.161 63.195 87.744 1.00 17.55 4 ALA D N 1
ATOM 742 C CA . ALA D 1 5 ? -17.883 62.523 88.071 1.00 16.68 4 ALA D CA 1
ATOM 743 C C . ALA D 1 5 ? -17.152 63.301 89.184 1.00 15.47 4 ALA D C 1
ATOM 744 O O . ALA D 1 5 ? -16.617 62.654 90.119 1.00 16.74 4 ALA D O 1
ATOM 746 N N . GLN D 1 6 ? -17.126 64.646 89.109 1.00 16.06 5 GLN D N 1
ATOM 747 C CA . GLN D 1 6 ? -16.400 65.449 90.123 1.00 17.28 5 GLN D CA 1
ATOM 748 C C . GLN D 1 6 ? -17.082 65.273 91.511 1.00 15.34 5 GLN D C 1
ATOM 749 O O . GLN D 1 6 ? -16.362 65.101 92.519 1.00 15.98 5 GLN D O 1
ATOM 755 N N . ALA D 1 7 ? -18.418 65.266 91.567 1.00 14.81 6 ALA D N 1
ATOM 756 C CA . ALA D 1 7 ? -19.097 65.081 92.886 1.00 13.61 6 ALA D CA 1
ATOM 757 C C . ALA D 1 7 ? -18.780 63.703 93.424 1.00 13.55 6 ALA D C 1
ATOM 758 O O . ALA D 1 7 ? -18.528 63.598 94.689 1.00 13.62 6 ALA D O 1
ATOM 760 N N . LEU D 1 8 ? -18.766 62.645 92.632 1.00 13.57 7 LEU D N 1
ATOM 761 C CA . LEU D 1 8 ? -18.423 61.287 93.132 1.00 13.53 7 LEU D CA 1
ATOM 762 C C . LEU D 1 8 ? -17.011 61.236 93.617 1.00 13.74 7 LEU D C 1
ATOM 763 O O . LEU D 1 8 ? -16.719 60.579 94.667 1.00 13.72 7 LEU D O 1
ATOM 768 N N . LYS D 1 9 ? -16.053 61.898 92.929 1.00 14.37 8 LYS D N 1
ATOM 769 C CA . LYS D 1 9 ? -14.643 61.905 93.398 1.00 14.94 8 LYS D CA 1
ATOM 770 C C . LYS D 1 9 ? -14.553 62.627 94.763 1.00 13.81 8 LYS D C 1
ATOM 771 O O . LYS D 1 9 ? -13.784 62.185 95.624 1.00 14.59 8 LYS D O 1
ATOM 777 N N . GLU D 1 10 ? -15.302 63.710 94.939 1.00 13.87 9 GLU D N 1
ATOM 778 C CA . GLU D 1 10 ? -15.285 64.452 96.246 1.00 14.61 9 GLU D CA 1
ATOM 779 C C . GLU D 1 10 ? -15.924 63.590 97.333 1.00 12.63 9 GLU D C 1
ATOM 780 O O . GLU D 1 10 ? -15.434 63.598 98.517 1.00 13.90 9 GLU D O 1
ATOM 786 N N . ILE D 1 11 ? -17.005 62.858 97.053 1.00 12.18 10 ILE D N 1
ATOM 787 C CA . ILE D 1 11 ? -17.602 61.923 98.062 1.00 12.50 10 ILE D CA 1
ATOM 788 C C . ILE D 1 11 ? -16.582 60.862 98.407 1.00 12.96 10 ILE D C 1
ATOM 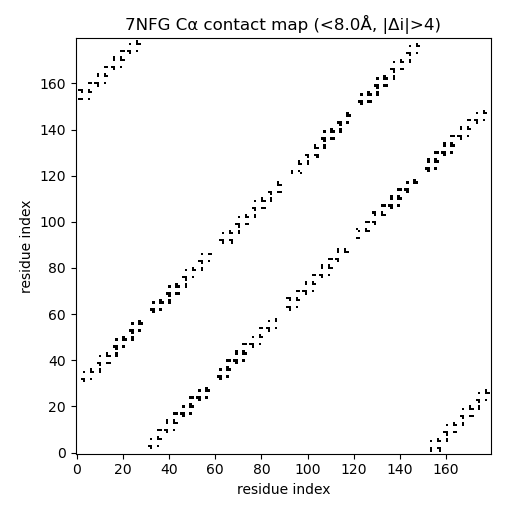789 O O . ILE D 1 11 ? -16.457 60.494 99.627 1.00 13.33 10 ILE D O 1
ATOM 794 N N . ALA D 1 12 ? -15.845 60.284 97.431 1.00 12.44 11 ALA D N 1
ATOM 795 C CA . ALA D 1 12 ? -14.845 59.254 97.759 1.00 12.55 11 ALA D CA 1
ATOM 796 C C . ALA D 1 12 ? -13.727 59.830 98.655 1.00 12.14 11 ALA D C 1
ATOM 797 O O . ALA D 1 12 ? -13.307 59.146 99.626 1.00 13.03 11 ALA D O 1
ATOM 799 N N . LYS D 1 13 ? -13.239 61.050 98.393 1.00 12.41 12 LYS D N 1
ATOM 800 C CA . LYS D 1 13 ? -12.199 61.657 99.240 1.00 13.62 12 LYS D CA 1
ATOM 801 C C . LYS D 1 13 ? -12.716 61.830 100.681 1.00 12.75 12 LYS D C 1
ATOM 802 O O . LYS D 1 13 ? -12.001 61.519 101.660 1.00 13.79 12 LYS D O 1
ATOM 808 N N . ALA D 1 14 ? -13.936 62.346 100.820 1.00 12.70 13 ALA D N 1
ATOM 809 C CA . ALA D 1 14 ? -14.524 62.516 102.171 1.00 12.09 13 ALA D CA 1
ATOM 810 C C . ALA D 1 14 ? -14.720 61.153 102.846 1.00 11.80 13 ALA D C 1
ATOM 811 O O . ALA D 1 14 ? -14.455 61.043 104.088 1.00 12.37 13 ALA D O 1
ATOM 813 N N . ALA D 1 15 ? -15.200 60.133 102.140 1.00 11.25 14 ALA D N 1
ATOM 814 C CA . ALA D 1 15 ? -15.392 58.802 102.724 1.00 11.85 14 ALA D CA 1
ATOM 815 C C . ALA D 1 15 ? -14.089 58.252 103.299 1.00 11.26 14 ALA D C 1
ATOM 816 O O . ALA D 1 15 ? -14.112 57.623 104.418 1.00 10.84 14 ALA D O 1
ATOM 818 N N A LYS D 1 16 ? -12.954 58.432 102.592 0.50 12.29 15 LYS D N 1
ATOM 819 N N B LYS D 1 16 ? -12.969 58.424 102.594 0.50 12.15 15 LYS D N 1
ATOM 820 C CA A LYS D 1 16 ? -11.638 57.995 103.114 0.50 12.22 15 LYS D CA 1
ATOM 821 C CA B LYS D 1 16 ? -11.677 57.958 103.155 0.50 11.91 15 LYS D CA 1
ATOM 822 C C A LYS D 1 16 ? -11.302 58.714 104.437 0.50 11.92 15 LYS D C 1
ATOM 823 C C B LYS D 1 16 ? -11.307 58.718 104.444 0.50 11.73 15 LYS D C 1
ATOM 824 O O A LYS D 1 16 ? -10.760 58.060 105.383 0.50 12.56 15 LYS D O 1
ATOM 825 O O B LYS D 1 16 ? -10.772 58.075 105.385 0.50 12.40 15 LYS D O 1
ATOM 836 N N . GLU D 1 17 ? -11.552 60.017 104.511 1.00 11.36 16 GLU D N 1
ATOM 837 C CA . GLU D 1 17 ? -11.262 60.783 105.733 1.00 11.56 16 GLU D CA 1
ATOM 838 C C . GLU D 1 17 ? -12.200 60.365 106.880 1.00 10.56 16 GLU D C 1
ATOM 839 O O . GLU D 1 17 ? -11.764 60.325 108.075 1.00 11.19 16 GLU D O 1
ATOM 845 N N . ILE D 1 18 ? -13.465 60.046 106.601 1.00 10.54 17 ILE D N 1
ATOM 846 C CA . ILE D 1 18 ? -14.436 59.537 107.614 1.00 9.99 17 ILE D CA 1
ATOM 847 C C . ILE D 1 18 ? -13.947 58.194 108.163 1.00 9.96 17 ILE D C 1
ATOM 848 O O . ILE D 1 18 ? -13.940 57.996 109.401 1.00 9.96 17 ILE D O 1
ATOM 853 N N . ALA D 1 19 ? -13.520 57.275 107.284 1.00 10.00 18 ALA D N 1
ATOM 854 C CA . ALA D 1 19 ? -12.974 55.991 107.734 1.00 10.11 18 ALA D CA 1
ATOM 855 C C . ALA D 1 19 ? -11.771 56.187 108.642 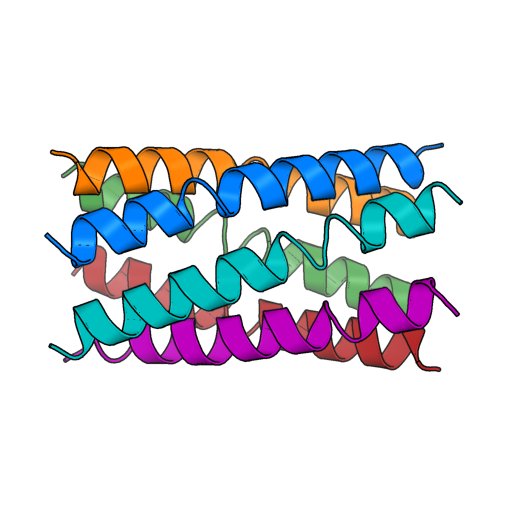1.00 9.80 18 ALA D C 1
ATOM 856 O O . ALA D 1 19 ? -11.663 55.530 109.729 1.00 10.38 18 ALA D O 1
ATOM 858 N N . TRP D 1 20 ? -10.824 57.042 108.263 1.00 10.00 19 TRP D N 1
ATOM 859 C CA . TRP D 1 20 ? -9.614 57.276 109.079 1.00 10.38 19 TRP D CA 1
ATOM 860 C C . TRP D 1 20 ? -9.975 57.879 110.471 1.00 9.49 19 TRP D C 1
ATOM 861 O O . TRP D 1 20 ? -9.429 57.413 111.512 1.00 10.12 19 TRP D O 1
ATOM 872 N N . ALA D 1 21 ? -10.844 58.860 110.489 1.00 9.42 20 ALA D N 1
ATOM 873 C CA . ALA D 1 21 ? -11.236 59.495 111.777 1.00 9.96 20 ALA D CA 1
ATOM 874 C C . ALA D 1 21 ? -11.904 58.428 112.703 1.00 9.16 20 ALA D C 1
ATOM 875 O O . ALA D 1 21 ? -11.619 58.408 113.913 1.00 9.85 20 ALA D O 1
ATOM 877 N N . LEU D 1 22 ? -12.761 57.577 112.145 1.00 9.40 21 LEU D N 1
ATOM 878 C CA . LEU D 1 22 ? -13.398 56.524 112.972 1.00 9.48 21 LEU D CA 1
ATOM 879 C C . LEU D 1 22 ? -12.384 55.481 113.459 1.00 9.64 21 LEU D C 1
ATOM 880 O O . LEU D 1 22 ? -12.518 54.989 114.602 1.00 10.14 21 LEU D O 1
ATOM 885 N N . LYS D 1 23 ? -11.369 55.140 112.654 1.00 9.90 22 LYS D N 1
ATOM 886 C CA . LYS D 1 23 ? -10.257 54.259 113.161 1.00 10.17 22 LYS D CA 1
ATOM 887 C C . LYS D 1 23 ? -9.553 54.941 114.344 1.00 10.22 22 LYS D C 1
ATOM 888 O O . LYS D 1 23 ? -9.193 54.232 115.324 1.00 11.52 22 LYS D O 1
ATOM 894 N N . GLU D 1 24 ? -9.295 56.225 114.266 1.00 9.86 23 GLU D N 1
ATOM 895 C CA . GLU D 1 24 ? -8.640 56.952 115.396 1.00 10.55 23 GLU D CA 1
ATOM 896 C C . GLU D 1 24 ? -9.555 56.957 116.636 1.00 10.21 23 GLU D C 1
ATOM 897 O O . GLU D 1 24 ? -9.051 56.802 117.787 1.00 11.58 23 GLU D O 1
ATOM 903 N N . ILE D 1 25 ? -10.853 57.167 116.473 1.00 10.40 24 ILE D N 1
ATOM 904 C CA . ILE D 1 25 ? -11.847 57.153 117.595 1.00 10.44 24 ILE D CA 1
ATOM 905 C C . ILE D 1 25 ? -11.852 55.765 118.222 1.00 10.37 24 ILE D C 1
ATOM 906 O O . ILE D 1 25 ? -11.821 55.645 119.501 1.00 12.10 24 ILE D O 1
ATOM 911 N N . ALA D 1 26 ? -11.941 54.692 117.436 1.00 10.47 25 ALA D N 1
ATOM 912 C CA . ALA D 1 26 ? -11.948 53.310 117.962 1.00 11.43 25 ALA D CA 1
ATOM 913 C C . ALA D 1 26 ? -10.690 53.081 118.794 1.00 11.83 25 ALA D C 1
ATOM 914 O O . ALA D 1 26 ? -10.753 52.507 119.888 1.00 13.55 25 ALA D O 1
ATOM 916 N N . GLN D 1 27 ? -9.505 53.471 118.247 1.00 12.50 26 GLN D N 1
ATOM 917 C CA . GLN D 1 27 ? -8.227 53.307 118.958 1.00 13.53 26 GLN D CA 1
ATOM 918 C C . GLN D 1 27 ? -8.217 54.047 120.286 1.00 13.90 26 GLN D C 1
ATOM 919 O O . GLN D 1 27 ? -7.770 53.475 121.336 1.00 17.10 26 GLN D O 1
ATOM 925 N N . ALA D 1 28 ? -8.701 55.288 120.323 1.00 13.39 27 ALA D N 1
ATOM 926 C CA . ALA D 1 28 ? -8.734 56.098 121.564 1.00 15.21 27 ALA D CA 1
ATOM 927 C C . ALA D 1 28 ? -9.623 55.393 122.616 1.00 17.17 27 ALA D C 1
ATOM 928 O O . ALA D 1 28 ? -9.266 55.336 123.800 1.00 22.37 27 ALA D O 1
ATOM 930 N N . LEU D 1 29 ? -10.751 54.854 122.198 1.00 15.63 28 LEU D N 1
ATOM 931 C CA . LEU D 1 29 ? -11.713 54.213 123.120 1.00 18.22 28 LEU D CA 1
ATOM 932 C C . LEU D 1 29 ? -11.218 52.849 123.630 1.00 24.75 28 LEU D C 1
ATOM 933 O O . LEU D 1 29 ? -11.690 52.411 124.712 1.00 29.96 28 LEU D O 1
ATOM 938 N N . LYS D 1 30 ? -10.391 52.153 122.867 1.00 25.14 29 LYS D N 1
ATOM 939 C CA . LYS D 1 30 ? -9.788 50.830 123.186 1.00 28.91 29 LYS D CA 1
ATOM 940 C C . LYS D 1 30 ? -8.597 51.037 124.124 1.00 34.31 29 LYS D C 1
ATOM 941 O O . LYS D 1 30 ? -8.147 50.027 124.716 1.00 40.11 29 LYS D O 1
ATOM 947 N N . GLY D 1 31 ? -8.168 52.276 124.348 1.00 31.17 30 GLY D N 1
ATOM 948 C CA . GLY D 1 31 ? -7.114 52.603 125.302 1.00 36.52 30 GLY D CA 1
ATOM 949 C C . GLY D 1 31 ? -5.799 52.844 124.569 1.00 35.64 30 GLY D C 1
ATOM 950 O O . GLY D 1 31 ? -5.716 53.216 123.351 1.00 39.99 30 GLY D O 1
ATOM 952 N N . GLY E 1 2 ? -13.573 53.085 84.563 1.00 46.08 1 GLY E N 1
ATOM 953 C CA . GLY E 1 2 ? -13.872 54.526 84.241 1.00 37.09 1 GLY E CA 1
ATOM 954 C C . GLY E 1 2 ? -13.988 55.267 85.565 1.00 29.80 1 GLY E C 1
ATOM 955 O O . GLY E 1 2 ? -13.918 54.601 86.691 1.00 27.24 1 GLY E O 1
ATOM 956 N N . GLU E 1 3 ? -14.043 56.573 85.599 1.00 26.75 2 GLU E N 1
ATOM 957 C CA . GLU E 1 3 ? -13.993 57.431 86.836 1.00 19.04 2 GLU E CA 1
ATOM 958 C C . GLU E 1 3 ? -15.184 57.155 87.729 1.00 16.34 2 GLU E C 1
ATOM 959 O O . GLU E 1 3 ? -14.959 57.144 88.980 1.00 17.10 2 GLU E O 1
ATOM 965 N N . ILE E 1 4 ? -16.400 56.950 87.177 1.00 16.31 3 ILE E N 1
ATOM 966 C CA . ILE E 1 4 ? -17.571 56.662 88.074 1.00 14.93 3 ILE E CA 1
ATOM 967 C C . ILE E 1 4 ? -17.307 55.337 88.816 1.00 14.87 3 ILE E C 1
ATOM 968 O O . ILE E 1 4 ? -17.470 55.274 90.061 1.00 14.69 3 ILE E O 1
ATOM 973 N N . ALA E 1 5 ? -16.931 54.279 88.099 1.00 16.24 4 ALA E N 1
ATOM 974 C CA . ALA E 1 5 ? -16.710 52.957 88.759 1.00 15.89 4 ALA E CA 1
ATOM 975 C C . ALA E 1 5 ? -15.589 53.077 89.779 1.00 15.34 4 ALA E C 1
ATOM 976 O O . ALA E 1 5 ? -15.712 52.500 90.893 1.00 17.95 4 ALA E O 1
ATOM 978 N N . GLN E 1 6 ? -14.483 53.780 89.461 1.00 16.38 5 GLN E N 1
ATOM 979 C CA A GLN E 1 6 ? -13.343 53.858 90.416 0.58 18.39 5 GLN E CA 1
ATOM 980 C CA B GLN E 1 6 ? -13.339 53.885 90.406 0.42 16.97 5 GLN E CA 1
ATOM 981 C C . GLN E 1 6 ? -13.788 54.599 91.681 1.00 15.66 5 GLN E C 1
ATOM 982 O O . GLN E 1 6 ? -13.441 54.127 92.806 1.00 16.00 5 GLN E O 1
ATOM 993 N N . ALA E 1 7 ? -14.507 55.698 91.564 1.00 14.42 6 ALA E N 1
ATOM 994 C CA . ALA E 1 7 ? -14.992 56.431 92.754 1.00 13.38 6 ALA E CA 1
ATOM 995 C C . ALA E 1 7 ? -15.928 55.559 93.560 1.00 12.69 6 ALA E C 1
ATOM 996 O O . ALA E 1 7 ? -15.801 55.504 94.826 1.00 12.96 6 ALA E O 1
ATOM 998 N N . LEU E 1 8 ? -16.860 54.833 92.954 1.00 12.41 7 LEU E N 1
ATOM 999 C CA . LEU E 1 8 ? -17.798 53.966 93.685 1.00 12.80 7 LEU E CA 1
ATOM 1000 C C . LEU E 1 8 ? -17.057 52.818 94.366 1.00 13.16 7 LEU E C 1
ATOM 1001 O O . LEU E 1 8 ? -17.420 52.448 95.531 1.00 13.78 7 LEU E O 1
ATOM 1006 N N . LYS E 1 9 ? -16.029 52.243 93.733 1.00 13.77 8 LYS E N 1
ATOM 1007 C CA . LYS E 1 9 ? -15.226 51.183 94.408 1.00 14.55 8 LYS E CA 1
ATOM 1008 C C . LYS E 1 9 ? -14.498 51.733 95.629 1.00 13.26 8 LYS E C 1
ATOM 1009 O O . LYS E 1 9 ? -14.414 51.008 96.654 1.00 14.54 8 LYS E O 1
ATOM 1015 N N . GLU E 1 10 ? -13.998 52.966 95.542 1.00 13.60 9 GLU E N 1
ATOM 1016 C CA . GLU E 1 10 ? -13.327 53.548 96.727 1.00 13.67 9 GLU E CA 1
ATOM 1017 C C . GLU E 1 10 ? -14.350 53.840 97.847 1.00 12.50 9 GLU E C 1
ATOM 1018 O O . GLU E 1 10 ? -14.034 53.642 99.070 1.00 13.29 9 GLU E O 1
ATOM 1024 N N . ILE E 1 11 ? -15.540 54.283 97.502 1.00 11.92 10 ILE E N 1
ATOM 1025 C CA . ILE E 1 11 ? -16.611 54.495 98.523 1.00 11.12 10 ILE E CA 1
ATOM 1026 C C . ILE E 1 11 ? -16.993 53.152 99.149 1.00 12.04 10 ILE E C 1
ATOM 1027 O O . ILE E 1 11 ? -17.169 53.106 100.408 1.00 12.81 10 ILE E O 1
ATOM 1032 N N . ALA E 1 12 ? -17.121 52.083 98.376 1.00 12.10 11 ALA E N 1
ATOM 1033 C CA . ALA E 1 12 ? -17.441 50.761 98.980 1.00 12.51 11 ALA E CA 1
ATOM 1034 C C . ALA E 1 12 ? -16.354 50.276 99.922 1.00 12.84 11 ALA E C 1
ATOM 1035 O O . ALA E 1 12 ? -16.666 49.743 101.040 1.00 12.58 11 ALA E O 1
ATOM 1037 N N . LYS E 1 13 ? -15.066 50.454 99.575 1.00 13.41 12 LYS E N 1
ATOM 1038 C CA . LYS E 1 13 ? -13.937 50.033 100.476 1.00 12.91 12 LYS E CA 1
ATOM 1039 C C . LYS E 1 13 ? -14.002 50.861 101.759 1.00 12.07 12 LYS E C 1
ATOM 1040 O O . LYS E 1 13 ? -13.893 50.268 102.898 1.00 12.89 12 LYS E O 1
ATOM 1046 N N . ALA E 1 14 ? -14.180 52.166 101.675 1.00 11.75 13 ALA E N 1
ATOM 1047 C CA . ALA E 1 14 ? -14.279 53.029 102.887 1.00 11.30 13 ALA E CA 1
ATOM 1048 C C . ALA E 1 14 ? -15.507 52.624 103.699 1.00 10.99 13 ALA E C 1
ATOM 1049 O O . ALA E 1 14 ? -15.419 52.612 104.980 1.00 11.13 13 ALA E O 1
ATOM 1051 N N . ALA E 1 15 ? -16.657 52.322 103.082 1.00 10.96 14 ALA E N 1
ATOM 1052 C CA . ALA E 1 15 ? -17.881 51.945 103.831 1.00 10.92 14 ALA E CA 1
ATOM 1053 C C . ALA E 1 15 ? -17.613 50.697 104.656 1.00 10.48 14 ALA E C 1
ATOM 1054 O O . ALA E 1 15 ? -18.112 50.636 105.834 1.00 10.60 14 ALA E O 1
ATOM 1056 N N . LYS E 1 16 ? -16.896 49.710 104.150 1.00 11.11 15 LYS E N 1
ATOM 1057 C CA . LYS E 1 16 ? -16.589 48.479 104.920 1.00 11.53 15 LYS E CA 1
ATOM 1058 C C . LYS E 1 16 ? -15.665 48.835 106.092 1.00 10.53 15 LYS E C 1
ATOM 1059 O O . LYS E 1 16 ? -15.830 48.257 107.219 1.00 11.60 15 LYS E O 1
ATOM 1065 N N . GLU E 1 17 ? -14.697 49.745 105.919 1.00 10.82 16 GLU E N 1
ATOM 1066 C CA . GLU E 1 17 ? -13.811 50.166 107.035 1.00 10.58 16 GLU E CA 1
ATOM 1067 C C . GLU E 1 17 ? -14.596 50.930 108.118 1.00 9.90 16 GLU E C 1
ATOM 1068 O O . GLU E 1 17 ? -14.338 50.764 109.332 1.00 10.22 16 GLU E O 1
ATOM 1074 N N . ILE E 1 18 ? -15.553 51.759 107.690 1.00 9.58 17 ILE E N 1
ATOM 1075 C CA . ILE E 1 18 ? -16.426 52.513 108.627 1.00 9.33 17 ILE E CA 1
ATOM 1076 C C . ILE E 1 18 ? -17.289 51.531 109.431 1.00 9.17 17 ILE E C 1
ATOM 1077 O O . ILE E 1 18 ? -17.415 51.699 110.677 1.00 10.08 17 ILE E O 1
ATOM 1082 N N . ALA E 1 19 ? -17.900 50.533 108.764 1.00 9.36 18 ALA E N 1
ATOM 1083 C CA . ALA E 1 19 ? -18.687 49.508 109.479 1.00 9.37 18 ALA E CA 1
ATOM 1084 C C . ALA E 1 19 ? -17.815 48.805 110.527 1.00 10.25 18 ALA E C 1
ATOM 1085 O O . ALA E 1 19 ? -18.283 48.607 111.691 1.00 9.94 18 ALA E O 1
ATOM 1087 N N . TRP E 1 20 ? -16.593 48.359 110.190 1.00 9.96 19 TRP E N 1
ATOM 1088 C CA . TRP E 1 20 ? -15.729 47.636 111.157 1.00 10.10 19 TRP E CA 1
ATOM 1089 C C . TRP E 1 20 ? -15.379 48.532 112.339 1.00 9.63 19 TRP E C 1
ATOM 1090 O O . TRP E 1 20 ? -15.471 48.105 113.528 1.00 10.10 19 TRP E O 1
ATOM 1101 N N . ALA E 1 21 ? -14.960 49.784 112.066 1.00 9.27 20 ALA E N 1
ATOM 1102 C CA . ALA E 1 21 ? -14.589 50.699 113.178 1.00 10.03 20 ALA E CA 1
ATOM 1103 C C . ALA E 1 21 ? -15.792 50.939 114.107 1.00 9.20 20 ALA E C 1
ATOM 1104 O O . ALA E 1 21 ? -15.611 50.955 115.358 1.00 9.64 20 ALA E O 1
ATOM 1106 N N . LEU E 1 22 ? -17.001 51.124 113.551 1.00 9.28 21 LEU E N 1
ATOM 1107 C CA . LEU E 1 22 ? -18.196 51.320 114.420 1.00 8.98 21 LEU E CA 1
ATOM 1108 C C . LEU E 1 22 ? -18.550 50.065 115.183 1.00 9.66 21 LEU E C 1
ATOM 1109 O O . LEU E 1 22 ? -18.993 50.202 116.377 1.00 10.09 21 LEU E O 1
ATOM 1114 N N A LYS E 1 23 ? -18.359 48.871 114.638 0.50 10.05 22 LYS E N 1
ATOM 1115 N N B LYS E 1 23 ? -18.360 48.875 114.630 0.50 10.07 22 LYS E N 1
ATOM 1116 C CA A LYS E 1 23 ? -18.559 47.616 115.434 0.50 10.77 22 LYS E CA 1
ATOM 1117 C CA B LYS E 1 23 ? -18.550 47.616 115.419 0.50 10.89 22 LYS E CA 1
ATOM 1118 C C A LYS E 1 23 ? -17.534 47.586 116.577 0.50 12.41 22 LYS E C 1
ATOM 1119 C C B LYS E 1 23 ? -17.532 47.580 116.568 0.50 12.51 22 LYS E C 1
ATOM 1120 O O A LYS E 1 23 ? -17.916 47.142 117.747 0.50 13.03 22 LYS E O 1
ATOM 1121 O O B LYS E 1 23 ? -17.926 47.136 117.749 0.50 13.08 22 LYS E O 1
ATOM 1132 N N . GLU E 1 24 ? -16.289 47.987 116.372 1.00 10.39 23 GLU E N 1
ATOM 1133 C CA . GLU E 1 24 ? -15.283 48.043 117.468 1.00 10.42 23 GLU E CA 1
ATOM 1134 C C . GLU E 1 24 ? -15.702 49.075 118.518 1.00 10.62 23 GLU E C 1
ATOM 1135 O O . GLU E 1 24 ? -15.554 48.807 119.748 1.00 12.05 23 GLU E O 1
ATOM 1141 N N . ILE E 1 25 ? -16.170 50.241 118.119 1.00 10.01 24 ILE E N 1
ATOM 1142 C CA . ILE E 1 25 ? -16.649 51.304 119.052 1.00 10.44 24 ILE E CA 1
ATOM 1143 C C . ILE E 1 25 ? -17.811 50.754 119.894 1.00 10.25 24 ILE E C 1
ATOM 1144 O O . ILE E 1 25 ? -17.828 50.939 121.137 1.00 11.52 24 ILE E O 1
ATOM 1149 N N . ALA E 1 26 ? -18.801 50.116 119.250 1.00 9.86 25 ALA E N 1
ATOM 1150 C CA . ALA E 1 26 ? -19.959 49.544 119.987 1.00 10.37 25 ALA E CA 1
ATOM 1151 C C . ALA E 1 26 ? -19.468 48.555 121.049 1.00 11.35 25 ALA E C 1
ATOM 1152 O O . ALA E 1 26 ? -19.939 48.579 122.212 1.00 13.20 25 ALA E O 1
ATOM 1154 N N . GLN E 1 27 ? -18.540 47.667 120.659 1.00 11.66 26 GLN E N 1
ATOM 1155 C CA . GLN E 1 27 ? -18.048 46.627 121.622 1.00 12.18 26 GLN E CA 1
ATOM 1156 C C . GLN E 1 27 ? -17.286 47.300 122.751 1.00 13.82 26 GLN E C 1
ATOM 1157 O O . GLN E 1 27 ? -17.449 46.869 123.951 1.00 16.32 26 GLN E O 1
ATOM 1163 N N . ALA E 1 28 ? -16.459 48.329 122.517 1.00 12.79 27 ALA E N 1
ATOM 1164 C CA . ALA E 1 28 ? -15.740 49.032 123.576 1.00 13.86 27 ALA E CA 1
ATOM 1165 C C . ALA E 1 28 ? -16.763 49.647 124.551 1.00 14.92 27 ALA E C 1
ATOM 1166 O O . ALA E 1 28 ? -16.570 49.583 125.799 1.00 17.04 27 ALA E O 1
ATOM 1168 N N . LEU E 1 29 ? -17.811 50.285 124.042 1.00 13.82 28 LEU E N 1
ATOM 1169 C CA . LEU E 1 29 ? -18.791 50.981 124.913 1.00 15.09 28 LEU E CA 1
ATOM 1170 C C . LEU E 1 29 ? -19.674 49.969 125.665 1.00 17.15 28 LEU E C 1
ATOM 1171 O O . LEU E 1 29 ? -20.200 50.321 126.738 1.00 24.91 28 LEU E O 1
ATOM 1176 N N . LYS E 1 30 ? -19.826 48.735 125.202 1.00 18.04 29 LYS E N 1
ATOM 1177 C CA . LYS E 1 30 ? -20.533 47.621 125.883 1.00 21.05 29 LYS E CA 1
ATOM 1178 C C . LYS E 1 30 ? -19.631 46.954 126.919 1.00 22.65 29 LYS E C 1
ATOM 1179 O O . LYS E 1 30 ? -20.170 46.174 127.768 1.00 28.43 29 LYS E O 1
ATOM 1185 N N . GLY E 1 31 ? -18.343 47.305 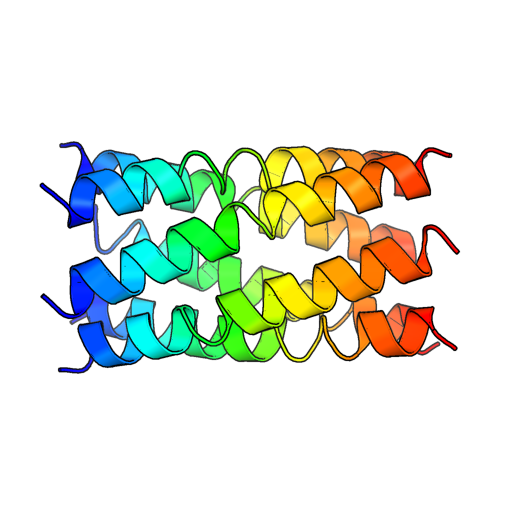127.006 1.00 22.85 30 GLY E N 1
ATOM 1186 C CA . GLY E 1 31 ? -17.449 46.818 128.085 1.00 28.63 30 GLY E CA 1
ATOM 1187 C C . GLY E 1 31 ? -16.503 45.750 127.552 1.00 31.50 30 GLY E C 1
ATOM 1188 O O . GLY E 1 31 ? -15.876 45.062 128.419 1.00 33.52 30 GLY E O 1
ATOM 1193 N N . GLY F 1 2 ? -22.898 45.814 85.874 1.00 26.63 1 GLY F N 1
ATOM 1194 C CA . GLY F 1 2 ? -21.411 45.765 85.934 1.00 23.91 1 GLY F CA 1
ATOM 1195 C C . GLY F 1 2 ? -20.818 46.138 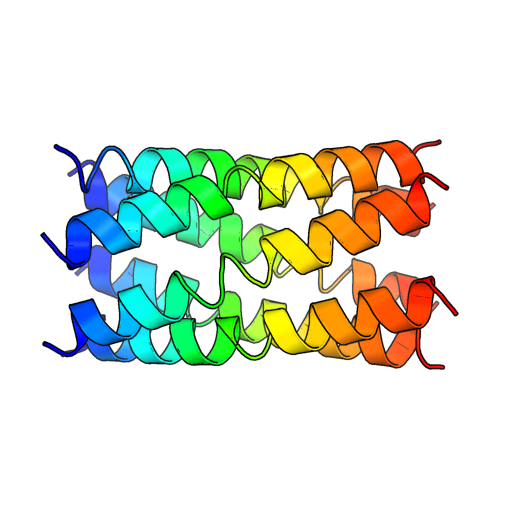87.281 1.00 21.16 1 GLY F C 1
ATOM 1196 O O . GLY F 1 2 ? -21.482 45.931 88.381 1.00 21.27 1 GLY F O 1
ATOM 1197 N N . GLU F 1 3 ? -19.618 46.725 87.283 1.00 21.27 2 GLU F N 1
ATOM 1198 C CA . GLU F 1 3 ? -18.868 47.069 88.514 1.00 20.43 2 GLU F CA 1
ATOM 1199 C C . GLU F 1 3 ? -19.611 48.192 89.267 1.00 17.28 2 GLU F C 1
ATOM 1200 O O . GLU F 1 3 ? -19.528 48.218 90.506 1.00 18.04 2 GLU F O 1
ATOM 1206 N N . ILE F 1 4 ? -20.308 49.069 88.516 1.00 17.38 3 ILE F N 1
ATOM 1207 C CA . ILE F 1 4 ? -21.109 50.133 89.211 1.00 16.59 3 ILE F CA 1
ATOM 1208 C C . ILE F 1 4 ? -22.204 49.537 90.078 1.00 15.34 3 ILE F C 1
ATOM 1209 O O . ILE F 1 4 ? -22.326 49.885 91.280 1.00 16.41 3 ILE F O 1
ATOM 1214 N N . ALA F 1 5 ? -22.978 48.623 89.515 1.00 16.52 4 ALA F N 1
ATOM 1215 C CA . ALA F 1 5 ? -24.083 47.991 90.322 1.00 19.15 4 ALA F CA 1
ATOM 1216 C C . ALA F 1 5 ? -23.487 47.195 91.463 1.00 17.11 4 ALA F C 1
ATOM 1217 O O . ALA F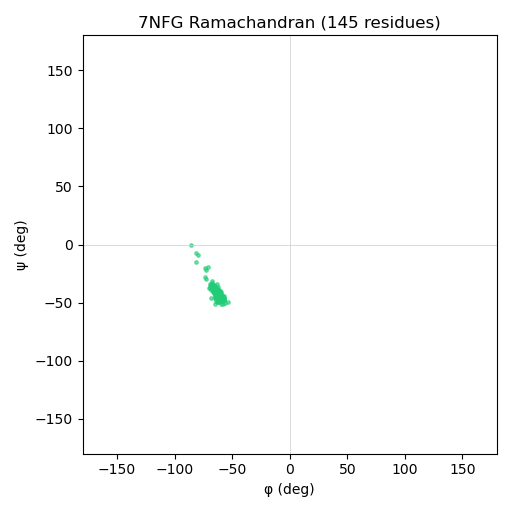 1 5 ? -24.037 47.222 92.598 1.00 19.07 4 ALA F O 1
ATOM 1219 N N . GLN F 1 6 ? -22.373 46.463 91.234 1.00 18.77 5 GLN F N 1
ATOM 1220 C CA . GLN F 1 6 ? -21.782 45.641 92.330 1.00 18.75 5 GLN F CA 1
ATOM 1221 C C . GLN F 1 6 ? -21.323 46.577 93.449 1.00 17.11 5 GLN F C 1
ATOM 1222 O O . GLN F 1 6 ? -21.534 46.231 94.656 1.00 18.45 5 GLN F O 1
ATOM 1228 N N . ALA F 1 7 ? -20.643 47.680 93.132 1.00 15.90 6 ALA F N 1
ATOM 1229 C CA . ALA F 1 7 ? -20.166 48.605 94.221 1.00 14.17 6 ALA F CA 1
ATOM 1230 C C . ALA F 1 7 ? -21.358 49.150 94.984 1.00 13.71 6 ALA F C 1
ATOM 1231 O O . ALA F 1 7 ? -21.288 49.244 96.247 1.00 14.55 6 ALA F O 1
ATOM 1233 N N . LEU F 1 8 ? -22.445 49.562 94.305 1.00 13.67 7 LEU F N 1
ATOM 1234 C CA . LEU F 1 8 ? -23.629 50.077 95.034 1.00 13.88 7 LEU F CA 1
ATOM 1235 C C . LEU F 1 8 ? -24.267 48.996 95.924 1.00 13.59 7 LEU F C 1
ATOM 1236 O O . LEU F 1 8 ? -24.711 49.341 97.077 1.00 14.67 7 LEU F O 1
ATOM 1241 N N . LYS F 1 9 ? -24.307 47.742 95.496 1.00 15.24 8 LYS F N 1
ATOM 1242 C CA . LYS F 1 9 ? -24.846 46.658 96.388 1.00 16.03 8 LYS F CA 1
ATOM 1243 C C . LYS F 1 9 ? -23.933 46.514 97.603 1.00 15.46 8 LYS F C 1
ATOM 1244 O O . LYS F 1 9 ? -24.456 46.269 98.739 1.00 15.77 8 LYS F O 1
ATOM 1250 N N . GLU F 1 10 ? -22.609 46.614 97.440 1.00 15.58 9 GLU F N 1
ATOM 1251 C CA . GLU F 1 10 ? -21.691 46.515 98.624 1.00 14.29 9 GLU F CA 1
ATOM 1252 C C . GLU F 1 10 ? -21.856 47.723 99.566 1.00 12.89 9 GLU F C 1
ATOM 1253 O O . GLU F 1 10 ? -21.796 47.542 100.812 1.00 13.98 9 GLU F O 1
ATOM 1259 N N . ILE F 1 11 ? -22.081 48.906 99.016 1.00 12.71 10 ILE F N 1
ATOM 1260 C CA . ILE F 1 11 ? -22.315 50.126 99.861 1.00 11.88 10 ILE F CA 1
ATOM 1261 C C . ILE F 1 11 ? -23.626 49.910 100.617 1.00 12.88 10 ILE F C 1
ATOM 1262 O O . ILE F 1 11 ? -23.674 50.231 101.871 1.00 13.12 10 ILE F O 1
ATOM 1267 N N . ALA F 1 12 ? -24.675 49.375 100.009 1.00 13.12 11 ALA F N 1
ATOM 1268 C CA . ALA F 1 12 ? -25.966 49.121 100.704 1.00 13.14 11 ALA F CA 1
ATOM 1269 C C . ALA F 1 12 ? -25.789 48.142 101.870 1.00 12.81 11 ALA F C 1
ATOM 1270 O O . ALA F 1 12 ? -26.300 48.378 103.000 1.00 13.53 11 ALA F O 1
ATOM 1272 N N . LYS F 1 13 ? -25.032 47.059 101.655 1.00 13.80 12 LYS F N 1
ATOM 1273 C CA . LYS F 1 13 ? -24.826 46.061 102.701 1.00 14.41 12 LYS F CA 1
ATOM 1274 C C . LYS F 1 13 ? -24.047 46.684 103.889 1.00 13.16 12 LYS F C 1
ATOM 1275 O O . LYS F 1 13 ? -24.432 46.496 105.068 1.00 14.01 12 LYS F O 1
ATOM 1281 N N . ALA F 1 14 ? -22.979 47.429 103.596 1.00 13.15 13 ALA F N 1
ATOM 1282 C CA . ALA F 1 14 ? -22.182 48.111 104.678 1.00 11.20 13 ALA F CA 1
ATOM 1283 C C . ALA F 1 14 ? -23.032 49.159 105.362 1.00 11.41 13 ALA F C 1
ATOM 1284 O O . ALA F 1 14 ? -22.946 49.297 106.647 1.00 12.05 13 ALA F O 1
ATOM 1286 N N . ALA F 1 15 ? -23.883 49.905 104.659 1.00 11.30 14 ALA F N 1
ATOM 1287 C CA . ALA F 1 15 ? -24.754 50.924 105.282 1.00 11.10 14 ALA F CA 1
ATOM 1288 C C . ALA F 1 15 ? -25.679 50.289 106.321 1.00 11.86 14 ALA F C 1
ATOM 1289 O O . ALA F 1 15 ? -25.934 50.914 107.428 1.00 11.78 14 ALA F O 1
ATOM 1291 N N . LYS F 1 16 ? -26.238 49.125 106.029 1.00 11.79 15 LYS F N 1
ATOM 1292 C CA . LYS F 1 16 ? -27.113 48.448 107.019 1.00 12.08 15 LYS F CA 1
ATOM 1293 C C . LYS F 1 16 ? -26.324 48.040 108.261 1.00 11.28 15 LYS F C 1
ATOM 1294 O O . LYS F 1 16 ? -26.871 48.164 109.422 1.00 11.99 15 LYS F O 1
ATOM 1300 N N . GLU F 1 17 ? -25.089 47.583 108.122 1.00 11.35 16 GLU F N 1
ATOM 1301 C CA . GLU F 1 17 ? -24.223 47.249 109.298 1.00 11.15 16 GLU F CA 1
ATOM 1302 C C . GLU F 1 17 ? -23.876 48.514 110.106 1.00 10.68 16 GLU F C 1
ATOM 1303 O O . GLU F 1 17 ? -23.844 48.469 111.358 1.00 11.55 16 GLU F O 1
ATOM 1309 N N . ILE F 1 18 ? -23.637 49.635 109.428 1.00 10.10 17 ILE F N 1
ATOM 1310 C CA . ILE F 1 18 ? -23.338 50.942 110.107 1.00 9.56 17 ILE F CA 1
ATOM 1311 C C . ILE F 1 18 ? -24.569 51.375 110.885 1.00 10.85 17 ILE F C 1
ATOM 1312 O O . ILE F 1 18 ? -24.442 51.828 112.108 1.00 10.92 17 ILE F O 1
ATOM 1317 N N . ALA F 1 19 ? -25.792 51.282 110.324 1.00 10.65 18 ALA F N 1
ATOM 1318 C CA . ALA F 1 19 ? -27.020 51.620 111.050 1.00 10.19 18 ALA F CA 1
ATOM 1319 C C . ALA F 1 19 ? -27.173 50.736 112.326 1.00 10.57 18 ALA F C 1
ATOM 1320 O O . ALA F 1 19 ? -27.501 51.282 113.433 1.00 11.01 18 ALA F O 1
ATOM 1322 N N A TRP F 1 20 ? -26.943 49.446 112.224 0.50 11.07 19 TRP F N 1
ATOM 1323 N N B TRP F 1 20 ? -26.946 49.435 112.231 0.50 11.06 19 TRP F N 1
ATOM 1324 C CA A TRP F 1 20 ? -27.072 48.528 113.389 0.50 11.31 19 TRP F CA 1
ATOM 1325 C CA B TRP F 1 20 ? -27.076 48.499 113.395 0.50 11.34 19 TRP F CA 1
ATOM 1326 C C A TRP F 1 20 ? -26.067 48.904 114.474 0.50 11.45 19 TRP F C 1
ATOM 1327 C C B TRP F 1 20 ? -26.065 48.890 114.477 0.50 11.46 19 TRP F C 1
ATOM 1328 O O A TRP F 1 20 ? -26.439 49.003 115.692 0.50 11.79 19 TRP F O 1
ATOM 1329 O O B TRP F 1 20 ? -26.427 49.000 115.700 0.50 11.77 19 TRP F O 1
ATOM 1350 N N . ALA F 1 21 ? -24.787 49.122 114.122 1.00 10.59 20 ALA F N 1
ATOM 1351 C CA . ALA F 1 21 ? -23.759 49.486 115.154 1.00 9.77 20 ALA F CA 1
ATOM 1352 C C . ALA F 1 21 ? -24.149 50.797 115.801 1.00 9.75 20 ALA F C 1
ATOM 1353 O O . ALA F 1 21 ? -23.953 50.911 117.067 1.00 10.46 20 ALA F O 1
ATOM 1355 N N . LEU F 1 22 ? -24.615 51.798 115.080 1.00 9.06 21 LEU F N 1
ATOM 1356 C CA . LEU F 1 22 ? -25.003 53.082 115.718 1.00 9.46 21 LEU F CA 1
ATOM 1357 C C . LEU F 1 22 ? -26.231 52.925 116.633 1.00 10.17 21 LEU F C 1
ATOM 1358 O O . LEU F 1 22 ? -26.284 53.602 117.709 1.00 11.09 21 LEU F O 1
ATOM 1363 N N A LYS F 1 23 ? -27.184 52.060 116.290 0.50 11.63 22 LYS F N 1
ATOM 1364 N N B LYS F 1 23 ? -27.214 52.082 116.285 0.50 11.60 22 LYS F N 1
ATOM 1365 C CA A LYS F 1 23 ? -28.299 51.785 117.234 0.50 11.40 22 LYS F CA 1
ATOM 1366 C CA B LYS F 1 23 ? -28.332 51.748 117.219 0.50 12.27 22 LYS F CA 1
ATOM 1367 C C A LYS F 1 23 ? -27.743 51.146 118.519 0.50 11.96 22 LYS F C 1
ATOM 1368 C C B LYS F 1 23 ? -27.724 51.181 118.506 0.50 12.42 22 LYS F C 1
ATOM 1369 O O A LYS F 1 23 ? -28.247 51.480 119.671 0.50 12.54 22 LYS F O 1
ATOM 1370 O O B LYS F 1 23 ? -28.215 51.587 119.645 0.50 12.27 22 LYS F O 1
ATOM 1381 N N . GLU F 1 24 ? -26.795 50.246 118.431 1.00 11.28 23 GLU F N 1
ATOM 1382 C CA . GLU F 1 24 ? -26.186 49.642 119.673 1.00 10.91 23 GLU F CA 1
ATOM 1383 C C . GLU F 1 24 ? -25.409 50.709 120.441 1.00 10.55 23 GLU F C 1
ATOM 1384 O O . GLU F 1 24 ? -25.460 50.670 121.731 1.00 12.27 23 GLU F O 1
ATOM 1390 N N . ILE F 1 25 ? -24.685 51.606 119.809 1.00 10.09 24 ILE F N 1
ATOM 1391 C CA . ILE F 1 25 ? -23.953 52.705 120.502 1.00 10.25 24 ILE F CA 1
ATOM 1392 C C . ILE F 1 25 ? -24.955 53.595 121.248 1.00 11.30 24 ILE F C 1
ATOM 1393 O O . ILE F 1 25 ? -24.718 53.944 122.456 1.00 11.70 24 ILE F O 1
ATOM 1398 N N . ALA F 1 26 ? -26.064 53.978 120.591 1.00 10.82 25 ALA F N 1
ATOM 1399 C CA . ALA F 1 26 ? -27.096 54.825 121.274 1.00 11.16 25 ALA F CA 1
ATOM 1400 C C . ALA F 1 26 ? -27.625 54.102 122.518 1.00 12.87 25 ALA F C 1
ATOM 1401 O O . ALA F 1 26 ? -27.698 54.751 123.636 1.00 13.44 25 ALA F O 1
ATOM 1403 N N . GLN F 1 27 ? -27.935 52.824 122.416 1.00 13.27 26 GLN F N 1
ATOM 1404 C CA . GLN F 1 27 ? -28.474 52.084 123.619 1.00 13.34 26 GLN F CA 1
ATOM 1405 C C . GLN F 1 27 ? -27.400 52.006 124.681 1.00 13.45 26 GLN F C 1
ATOM 1406 O O . GLN F 1 27 ? -27.769 52.164 125.930 1.00 15.35 26 GLN F O 1
ATOM 1412 N N . ALA F 1 28 ? -26.139 51.760 124.389 1.00 12.98 27 ALA F N 1
ATOM 1413 C CA . ALA F 1 28 ? -25.065 51.679 125.418 1.00 12.55 27 ALA F CA 1
ATOM 1414 C C . ALA F 1 28 ? -24.910 53.023 126.120 1.00 13.42 27 ALA F C 1
ATOM 1415 O O . ALA F 1 28 ? -24.771 53.019 127.398 1.00 14.99 27 ALA F O 1
ATOM 1417 N N . LEU F 1 29 ? -24.999 54.142 125.417 1.00 12.59 28 LEU F N 1
ATOM 1418 C CA . LEU F 1 29 ? -24.843 55.471 126.032 1.00 13.82 28 LEU F CA 1
ATOM 1419 C C . LEU F 1 29 ? -26.030 55.829 126.909 1.00 15.46 28 LEU F C 1
ATOM 1420 O O . LEU F 1 29 ? -25.879 56.672 127.835 1.00 19.57 28 LEU F O 1
ATOM 1425 N N . LYS F 1 30 ? -27.196 55.197 126.758 1.00 14.15 29 LYS F N 1
ATOM 1426 C CA . LYS F 1 30 ? -28.358 55.339 127.642 1.00 15.08 29 LYS F CA 1
ATOM 1427 C C . LYS F 1 30 ? -28.290 54.385 128.848 1.00 16.73 29 LYS F C 1
ATOM 1428 O O . LYS F 1 30 ? -29.222 54.386 129.698 1.00 17.68 29 LYS F O 1
ATOM 1434 N N . GLY F 1 31 ? -27.261 53.580 128.960 1.00 15.26 30 GLY F N 1
ATOM 1435 C CA . GLY F 1 31 ? -27.162 52.641 130.101 1.00 21.13 30 GLY F CA 1
ATOM 1436 C C . GLY F 1 31 ? -27.735 51.259 129.837 1.00 18.34 30 GLY F C 1
ATOM 1437 O O . GLY F 1 31 ? -27.927 50.500 130.853 1.00 20.50 30 GLY F O 1
#

Secondary structure (DSSP, 8-state):
-HHHHHHHHHHHHHHHHHHHHHHHHHHHH-/-HHHHHHHHHHHHHHHHHHHHHHHHHHHH-/-HHHHHHHHHHHHHHHHHHHHHHHHHHHH-/-HHHHHHHHHHHHHHHHHHHHHHHHHHHH-/-HHHHHHHHHHHHHHHHHHHHHHHHHHHH-/-HHHHHHHHHHHHHHHHHHHHHHHHHHHT-

Radius of gyration: 15.82 Å; Cα contacts (8 Å, |Δi|>4): 243; chains: 6; bounding box: 31×25×46 Å

B-factor: mean 21.88, std 15.46, range [8.98, 194.54]

Sequence (180 aa):
GEIAQALKEIAKKAAKEIAWALKEIAQALKKGGEIAQALKEIAKAAKEEIAWALKEIAQALKGGEIAQALKEIAKKAAKKEEIAWALKEIAQALKGGEIAQALKEIAKAAKKEIAWALKEIAQALKGGEIAQQALKEIAKAAKEIAWALKKEIAQALKGGEIAQALKEIAKAAKEIAWWALKKEIAQALKG